Protein AF-A0A954JIT6-F1 (afdb_monomer)

Mean predicted aligned error: 8.53 Å

pLDDT: mean 86.88, std 13.36, range [36.88, 98.0]

Solvent-accessible surface area (backbone atoms only — not comparable to full-atom values): 18185 Å² total; per-residue (Å²): 140,76,82,90,72,75,79,76,74,82,76,83,69,66,78,79,40,80,68,56,42,40,54,49,74,65,39,53,51,51,52,51,50,51,50,49,53,61,49,45,57,75,75,53,59,65,77,63,57,70,72,45,59,71,69,56,50,47,38,64,74,52,48,48,54,45,51,47,41,46,48,45,56,72,69,48,44,74,41,74,47,89,49,77,87,78,75,77,51,71,70,56,52,51,49,30,38,53,51,11,42,51,53,33,57,56,44,50,51,52,50,51,53,52,52,58,56,48,35,76,78,37,76,89,61,57,59,75,33,73,62,56,56,54,56,23,70,37,78,91,39,74,66,55,53,50,53,45,52,39,49,28,53,54,44,20,52,23,47,39,46,28,47,58,51,32,50,28,50,48,35,43,76,77,42,57,62,71,58,16,39,52,51,46,7,47,52,50,3,66,54,41,83,64,39,77,48,22,14,52,54,42,17,54,52,31,38,50,39,44,51,50,25,70,74,66,73,43,66,59,29,37,24,32,19,45,16,47,53,37,40,52,52,38,51,53,39,52,52,40,18,61,55,44,38,59,31,22,40,40,43,69,41,71,36,82,91,52,96,57,50,28,28,44,41,55,38,78,90,19,38,31,40,78,42,65,56,49,58,65,30,27,55,47,25,52,62,94,41,75,47,92,44,65,66,49,51,49,49,62,45,44,74,40,65,47,68,52,72,45,38,35,34,29,35,49,92,93,43,81,44,82,38,60,34,48,24,38,28,46,46,57,66,67,70,52,74,84,130

Radius of gyration: 25.83 Å; Cα contacts (8 Å, |Δi|>4): 450; chains: 1; bounding box: 63×50×73 Å

Secondary structure (DSSP, 8-state):
----------TT--SSSGGG-EE-HHHHHHHHHHHHHHHHGGGS-HHHHHTS-HHHHHIIIIIHHHHHHHHHHHHSEEE-------PPPHHHHHHHHHHHHHHHHHHHHHHHHHHHHHHHH-TT---S-HHHHHHHHS---HHHHHHHHHHHHHHHHHHHIIIIIIIIHHHHTTS-HHHHHHHHHHHHHHHSTT-HHHHHHHHHHHHHHHHHHHHH-SSHHHHHHHHHHHHHHHHHHHHHHHHHHT-EE--EEEPTT-SS-BEEEE-TTSHHHHTT--TT-EEEEETTEEPSSHHHHHHHHHTS-TT--EEEEEEETTEEEEEEE--EEHHHHHHS---

Sequence (339 aa):
MEDLEYLPDPVDVEPDTFWSSTWSGWALLGGVVILAGMTGIRFIPPEWIETLPPWLGIVLGGVLPQLLIFGFPLLARTKAAESQVEWPTVPEVMLEAAIGIGCSVGGLFLLGGFLAVLQQFIPDAEFGGSYSEAMSQAPPSGAVLGILLASFTLAPVCEELFFRGFLLNALRQRMSTPVAILLSSAIFGAVHTFGGWHAFAASLLGLMFAGVYVWRKTLLTPMFMHATNNFMVSLVLLAQMFMNQGTSVIGISPEPDAADYRIGEVYPGSPAEEAGLQPGDVITHIDEQPINDFSDLTKAIKSHKPGVRRTLTVRRDEETLIISVIPVSAKELRELPQE

Structure (mmCIF, N/CA/C/O backbone):
data_AF-A0A954JIT6-F1
#
_entry.id   AF-A0A954JIT6-F1
#
loop_
_atom_site.group_PDB
_atom_site.id
_atom_site.type_symbol
_atom_site.label_atom_id
_atom_site.label_alt_id
_atom_site.label_comp_id
_atom_site.label_asym_id
_atom_site.label_entity_id
_atom_site.label_seq_id
_atom_site.pdbx_PDB_ins_code
_atom_site.Cartn_x
_atom_site.Cartn_y
_atom_site.Cartn_z
_atom_site.occupancy
_atom_site.B_iso_or_equiv
_atom_site.auth_seq_id
_atom_site.auth_comp_id
_atom_site.auth_asym_id
_atom_site.auth_atom_id
_atom_site.pdbx_PDB_model_num
ATOM 1 N N . MET A 1 1 ? -34.799 -32.814 29.549 1.00 36.88 1 MET A N 1
ATOM 2 C CA . MET A 1 1 ? -34.165 -32.859 28.218 1.00 36.88 1 MET A CA 1
ATOM 3 C C . MET A 1 1 ? -33.892 -31.415 27.863 1.00 36.88 1 MET A C 1
ATOM 5 O O . MET A 1 1 ? -34.770 -30.752 27.333 1.00 36.88 1 MET A O 1
ATOM 9 N N . GLU A 1 2 ? -32.970 -30.844 28.630 1.00 38.50 2 GLU A N 1
ATOM 10 C CA . GLU A 1 2 ? -31.557 -30.584 28.273 1.00 38.50 2 GLU A CA 1
ATOM 11 C C . GLU A 1 2 ? -31.492 -29.082 27.966 1.00 38.50 2 GLU A C 1
ATOM 13 O O . GLU A 1 2 ? -32.006 -28.613 26.958 1.00 38.50 2 GLU A O 1
ATOM 18 N N . ASP A 1 3 ? -31.228 -28.266 28.984 1.00 39.09 3 ASP A N 1
ATOM 19 C CA . ASP A 1 3 ? -29.861 -27.862 29.342 1.00 39.09 3 ASP A CA 1
ATOM 20 C C . ASP A 1 3 ? -29.117 -27.327 28.111 1.00 39.09 3 ASP A C 1
ATOM 22 O O . ASP A 1 3 ? -28.167 -27.918 27.609 1.00 39.09 3 ASP A O 1
ATOM 26 N N . LEU A 1 4 ? -29.556 -26.160 27.623 1.00 45.66 4 LEU A N 1
ATOM 27 C CA . LEU A 1 4 ? -28.655 -25.243 26.921 1.00 45.66 4 LEU A CA 1
ATOM 28 C C . LEU A 1 4 ? -27.796 -24.551 27.980 1.00 45.66 4 LEU A C 1
ATOM 30 O O . LEU A 1 4 ? -28.010 -23.405 28.375 1.00 45.66 4 LEU A O 1
ATOM 34 N N . GLU A 1 5 ? -26.882 -25.359 28.493 1.00 43.56 5 GLU A N 1
ATOM 35 C CA . GLU A 1 5 ? -25.875 -25.046 29.479 1.00 43.56 5 GLU A CA 1
ATOM 36 C C . GLU A 1 5 ? -24.797 -24.157 28.838 1.00 43.56 5 GLU A C 1
ATOM 38 O O . GLU A 1 5 ? -24.265 -24.450 27.769 1.00 43.56 5 GLU A O 1
ATOM 43 N N . TYR A 1 6 ? -24.494 -23.064 29.538 1.00 38.81 6 TYR A N 1
ATOM 44 C CA . TYR A 1 6 ? -23.258 -22.286 29.465 1.00 38.81 6 TYR A CA 1
ATOM 45 C C . TYR A 1 6 ? -22.922 -21.594 28.127 1.00 38.81 6 TYR A C 1
ATOM 47 O O . TYR A 1 6 ? -22.060 -22.019 27.358 1.00 38.81 6 TYR A O 1
ATOM 55 N N . LEU A 1 7 ? -23.509 -20.408 27.912 1.00 39.78 7 LEU A N 1
ATOM 56 C CA . LEU A 1 7 ? -22.770 -19.355 27.210 1.00 39.78 7 LEU A CA 1
ATOM 57 C C . LEU A 1 7 ? -21.607 -18.950 28.134 1.00 39.78 7 LEU A C 1
ATOM 59 O O . LEU A 1 7 ? -21.889 -18.563 29.270 1.00 39.78 7 LEU A O 1
ATOM 63 N N . PRO A 1 8 ? -20.334 -19.058 27.711 1.00 36.97 8 PRO A N 1
ATOM 64 C CA . PRO A 1 8 ? -19.228 -18.568 28.523 1.00 36.97 8 PRO A CA 1
ATOM 65 C C . PRO A 1 8 ? -19.457 -17.090 28.842 1.00 36.97 8 PRO A C 1
ATOM 67 O O . PRO A 1 8 ? -19.975 -16.356 27.994 1.00 36.97 8 PRO A O 1
ATOM 70 N N . ASP A 1 9 ? -19.100 -16.689 30.068 1.00 38.72 9 ASP A N 1
ATOM 71 C CA . ASP A 1 9 ? -19.200 -15.311 30.555 1.00 38.72 9 ASP A CA 1
ATOM 72 C C . ASP A 1 9 ? -18.777 -14.314 29.465 1.00 38.72 9 ASP A C 1
ATOM 74 O O . ASP A 1 9 ? -17.812 -14.590 28.739 1.00 38.72 9 ASP A O 1
ATOM 78 N N . PRO A 1 10 ? -19.468 -13.165 29.316 1.00 45.22 10 PRO A N 1
ATOM 79 C CA . PRO A 1 10 ? -19.064 -12.129 28.378 1.00 45.22 10 PRO A CA 1
ATOM 80 C C . PRO A 1 10 ? -17.652 -11.678 28.756 1.00 45.22 10 PRO A C 1
ATOM 82 O O . PRO A 1 10 ? -17.464 -10.901 29.684 1.00 45.22 10 PRO A O 1
ATOM 85 N N . VAL A 1 11 ? -16.669 -12.240 28.053 1.00 46.84 11 VAL A N 1
ATOM 86 C CA . VAL A 1 11 ? -15.236 -12.105 28.309 1.00 46.84 11 VAL A CA 1
ATOM 87 C C . VAL A 1 11 ? -14.879 -10.630 28.460 1.00 46.84 11 VAL A C 1
ATOM 89 O O . VAL A 1 11 ? -14.832 -9.912 27.460 1.00 46.84 11 VAL A O 1
ATOM 92 N N . ASP A 1 12 ? -14.627 -10.215 29.705 1.00 45.06 12 ASP A N 1
ATOM 93 C CA . ASP A 1 12 ? -13.926 -8.998 30.125 1.00 45.06 12 ASP A CA 1
ATOM 94 C C . ASP A 1 12 ? -14.139 -7.780 29.215 1.00 45.06 12 ASP A C 1
ATOM 96 O O . ASP A 1 12 ? -13.189 -7.164 28.716 1.00 45.06 12 ASP A O 1
ATOM 100 N N . VAL A 1 13 ? -15.397 -7.414 28.969 1.00 46.22 13 VAL A N 1
ATOM 101 C CA . VAL A 1 13 ? -15.693 -6.043 28.555 1.00 46.22 13 VAL A CA 1
ATOM 102 C C . VAL A 1 13 ? -15.783 -5.254 29.849 1.00 46.22 13 VAL A C 1
ATOM 104 O O . VAL A 1 13 ? -16.863 -5.135 30.422 1.00 46.22 13 VAL A O 1
ATOM 107 N N . GLU A 1 14 ? -14.635 -4.784 30.352 1.00 46.31 14 GLU A N 1
ATOM 108 C CA . GLU A 1 14 ? -14.646 -3.749 31.388 1.00 46.31 14 GLU A CA 1
ATOM 109 C C . GLU A 1 14 ? -15.597 -2.645 30.902 1.00 46.31 14 GLU A C 1
ATOM 111 O O . GLU A 1 14 ? -15.421 -2.128 29.786 1.00 46.31 14 GLU A O 1
ATOM 116 N N . PRO A 1 15 ? -16.663 -2.351 31.663 1.00 43.25 15 PRO A N 1
ATOM 117 C CA . PRO A 1 15 ? -17.551 -1.268 31.310 1.00 43.25 15 PRO A CA 1
ATOM 118 C C . PRO A 1 15 ? -16.743 0.034 31.445 1.00 43.25 15 PRO A C 1
ATOM 120 O O . PRO A 1 15 ? -15.717 0.066 32.117 1.00 43.25 15 PRO A O 1
ATOM 123 N N . ASP A 1 16 ? -17.196 1.102 30.793 1.00 43.88 16 ASP A N 1
ATOM 124 C CA . ASP A 1 16 ? -16.729 2.479 31.056 1.00 43.88 16 ASP A CA 1
ATOM 125 C C . ASP A 1 16 ? -15.664 3.071 30.110 1.00 43.88 16 ASP A C 1
ATOM 127 O O . ASP A 1 16 ? -15.038 4.077 30.427 1.00 43.88 16 ASP A O 1
ATOM 131 N N . THR A 1 17 ? -15.528 2.567 28.879 1.00 52.56 17 THR A N 1
ATOM 132 C CA . THR A 1 17 ? -14.936 3.369 27.785 1.00 52.56 17 THR A CA 1
ATOM 133 C C . THR A 1 17 ? -15.877 3.447 26.588 1.00 52.56 17 THR A C 1
ATOM 135 O O . THR A 1 17 ? -16.722 2.576 26.404 1.00 52.56 17 THR A O 1
ATOM 138 N N . PHE A 1 18 ? -15.715 4.455 25.720 1.00 51.66 18 PHE A N 1
ATOM 139 C CA . PHE A 1 18 ? -16.454 4.585 24.449 1.00 51.66 18 PHE A CA 1
ATOM 140 C C . PHE A 1 18 ? -16.528 3.260 23.644 1.00 51.66 18 PHE A C 1
ATOM 142 O O . PHE A 1 18 ? -17.516 2.980 22.953 1.00 51.66 18 PHE A O 1
ATOM 149 N N . TRP A 1 19 ? -15.501 2.417 23.786 1.00 56.66 19 TRP A N 1
ATOM 150 C CA . TRP A 1 19 ? -15.311 1.139 23.098 1.00 56.66 19 TRP A CA 1
ATOM 151 C C . TRP A 1 19 ? -16.088 -0.042 23.701 1.00 56.66 19 TRP A C 1
ATOM 153 O O . TRP A 1 19 ? -16.109 -1.108 23.093 1.00 56.66 19 TRP A O 1
ATOM 163 N N . SER A 1 20 ? -16.784 0.141 24.831 1.00 62.16 20 SER A N 1
ATOM 164 C CA . SER A 1 20 ? -17.726 -0.847 25.392 1.00 62.16 20 SER A CA 1
ATOM 165 C C . SER A 1 20 ? -19.105 -0.826 24.711 1.00 62.16 20 SER A C 1
ATOM 167 O O . SER A 1 20 ? -20.042 -1.507 25.137 1.00 62.16 20 SER A O 1
ATOM 169 N N . SER A 1 21 ? -19.240 -0.053 23.627 1.00 73.38 21 SER A N 1
ATOM 170 C CA . SER A 1 21 ? -20.437 -0.028 22.788 1.00 73.38 21 SER A CA 1
ATOM 171 C C . SER A 1 21 ? -20.793 -1.432 22.269 1.00 73.38 21 SER A C 1
ATOM 173 O O . SER A 1 21 ? -19.939 -2.294 22.059 1.00 73.38 21 SER A O 1
ATOM 175 N N . THR A 1 22 ? -22.087 -1.671 22.047 1.00 81.94 22 THR A N 1
ATOM 176 C CA . THR A 1 22 ? -22.589 -2.949 21.509 1.00 81.94 22 THR A CA 1
ATOM 177 C C . THR A 1 22 ? -23.132 -2.785 20.098 1.00 81.94 22 THR A C 1
ATOM 179 O O . THR A 1 22 ? -23.615 -1.709 19.734 1.00 81.94 22 THR A O 1
ATOM 182 N N . TRP A 1 23 ? -23.070 -3.861 19.308 1.00 87.50 23 TRP A N 1
ATOM 183 C CA . TRP A 1 23 ? -23.553 -3.873 17.929 1.00 87.50 23 TRP A CA 1
ATOM 184 C C . TRP A 1 23 ? -24.382 -5.128 17.647 1.00 87.50 23 TRP A C 1
ATOM 186 O O . TRP A 1 23 ? -24.011 -6.262 17.978 1.00 87.50 23 TRP A O 1
ATOM 196 N N . SER A 1 24 ? -25.531 -4.927 17.004 1.00 89.50 24 SER A N 1
ATOM 197 C CA . SER A 1 24 ? -26.422 -6.015 16.597 1.00 89.50 24 SER A CA 1
ATOM 198 C C . SER A 1 24 ? -25.807 -6.875 15.486 1.00 89.50 24 SER A C 1
ATOM 200 O O . SER A 1 24 ? -24.829 -6.495 14.841 1.00 89.50 24 SER A O 1
ATOM 202 N N . GLY A 1 25 ? -26.408 -8.043 15.223 1.00 89.44 25 GLY A N 1
ATOM 203 C CA . GLY A 1 25 ? -26.002 -8.873 14.081 1.00 89.44 25 GLY A CA 1
ATOM 204 C C . GLY A 1 25 ? -26.191 -8.142 12.747 1.00 89.44 25 GLY A C 1
ATOM 205 O O . GLY A 1 25 ? -25.376 -8.289 11.844 1.00 89.44 25 GLY A O 1
ATOM 206 N N . TRP A 1 26 ? -27.209 -7.281 12.661 1.00 92.06 26 TRP A N 1
ATOM 207 C CA . TRP A 1 26 ? -27.457 -6.423 11.503 1.00 92.06 26 TRP A CA 1
ATOM 208 C C . TRP A 1 26 ? -26.396 -5.340 11.326 1.00 92.06 26 TRP A C 1
ATOM 210 O O . TRP A 1 26 ? -26.001 -5.071 10.198 1.00 92.06 26 TRP A O 1
ATOM 220 N N . ALA A 1 27 ? -25.897 -4.753 12.416 1.00 92.62 27 ALA A N 1
ATOM 221 C CA . ALA A 1 27 ? -24.782 -3.813 12.349 1.00 92.62 27 ALA A CA 1
ATOM 222 C C . ALA A 1 27 ? -23.502 -4.511 11.867 1.00 92.62 27 ALA A C 1
ATOM 224 O O . ALA A 1 27 ? -22.815 -3.989 10.995 1.00 92.62 27 ALA A O 1
ATOM 225 N N . LEU A 1 28 ? -23.218 -5.723 12.360 1.00 93.19 28 LEU A N 1
ATOM 226 C CA . LEU A 1 28 ? -22.095 -6.527 11.872 1.00 93.19 28 LEU A CA 1
ATOM 227 C C . LEU A 1 28 ? -22.228 -6.833 10.370 1.00 93.19 28 LEU A C 1
ATOM 229 O O . LEU A 1 28 ? -21.288 -6.593 9.616 1.00 93.19 28 LEU A O 1
ATOM 233 N N . LEU A 1 29 ? -23.405 -7.290 9.926 1.00 93.75 29 LEU A N 1
ATOM 234 C CA . LEU A 1 29 ? -23.681 -7.538 8.508 1.00 93.75 29 LEU A CA 1
ATOM 235 C C . LEU A 1 29 ? -23.529 -6.262 7.668 1.00 93.75 29 LEU A C 1
ATOM 237 O O . LEU A 1 29 ? -22.878 -6.295 6.631 1.00 93.75 29 LEU A O 1
ATOM 241 N N . GLY A 1 30 ? -24.079 -5.135 8.127 1.00 94.50 30 GLY A N 1
ATOM 242 C CA . GLY A 1 30 ? -23.955 -3.841 7.453 1.00 94.50 30 GLY A CA 1
ATOM 243 C C . GLY A 1 30 ? -22.501 -3.392 7.312 1.00 94.50 30 GLY A C 1
ATOM 244 O O . GLY A 1 30 ? -22.102 -2.940 6.242 1.00 94.50 30 GLY A O 1
ATOM 245 N N . GLY A 1 31 ? -21.684 -3.606 8.346 1.00 94.00 31 GLY A N 1
ATOM 246 C CA . GLY A 1 31 ? -20.248 -3.345 8.293 1.00 94.00 31 GLY A CA 1
ATOM 247 C C . GLY A 1 31 ? -19.538 -4.197 7.240 1.00 94.00 31 GLY A C 1
ATOM 248 O O . GLY A 1 31 ? -18.776 -3.669 6.433 1.00 94.00 31 GLY A O 1
ATOM 249 N N . VAL A 1 32 ? -19.833 -5.499 7.187 1.00 92.56 32 VAL A N 1
ATOM 250 C CA . VAL A 1 32 ? -19.287 -6.399 6.155 1.00 92.56 32 VAL A CA 1
ATOM 251 C C . VAL A 1 32 ? -19.733 -5.976 4.751 1.00 92.56 32 VAL A C 1
ATOM 253 O O . VAL A 1 32 ? -18.922 -5.999 3.830 1.00 92.56 32 VAL A O 1
ATOM 256 N N . VAL A 1 33 ? -20.983 -5.537 4.579 1.00 92.31 33 VAL A N 1
ATOM 257 C CA . VAL A 1 33 ? -21.495 -5.032 3.293 1.00 92.31 33 VAL A CA 1
ATOM 258 C C . VAL A 1 33 ? -20.774 -3.753 2.861 1.00 92.31 33 VAL A C 1
ATOM 260 O O . VAL A 1 33 ? -20.439 -3.632 1.686 1.00 92.31 33 VAL A O 1
ATOM 263 N N . ILE A 1 34 ? -20.477 -2.828 3.782 1.00 92.56 34 ILE A N 1
ATOM 264 C CA . ILE A 1 34 ? -19.674 -1.630 3.479 1.00 92.56 34 ILE A CA 1
ATOM 265 C C . ILE A 1 34 ? -18.286 -2.035 2.975 1.00 92.56 34 ILE A C 1
ATOM 267 O O . ILE A 1 34 ? -17.866 -1.574 1.915 1.00 92.56 34 ILE A O 1
ATOM 271 N N . LEU A 1 35 ? -17.606 -2.946 3.678 1.00 91.56 35 LEU A N 1
ATOM 272 C CA . LEU A 1 35 ? -16.291 -3.444 3.266 1.00 91.56 35 LEU A CA 1
ATOM 273 C C . LEU A 1 35 ? -16.333 -4.164 1.905 1.00 91.56 35 LEU A C 1
ATOM 275 O O . LEU A 1 35 ? -15.462 -3.958 1.056 1.00 91.56 35 LEU A O 1
ATOM 279 N N . ALA A 1 36 ? -17.360 -4.981 1.667 1.00 88.19 36 ALA A N 1
ATOM 280 C CA . ALA A 1 36 ? -17.577 -5.650 0.386 1.00 88.19 36 ALA A CA 1
ATOM 281 C C . ALA A 1 36 ? -17.852 -4.646 -0.747 1.00 88.19 36 ALA A C 1
ATOM 283 O O . ALA A 1 36 ? -17.341 -4.812 -1.848 1.00 88.19 36 ALA A O 1
ATOM 284 N N . GLY A 1 37 ? -18.606 -3.577 -0.481 1.00 86.88 37 GLY A N 1
ATOM 285 C CA . GLY A 1 37 ? -18.840 -2.497 -1.441 1.00 86.88 37 GLY A CA 1
ATOM 286 C C . GLY A 1 37 ? -17.560 -1.733 -1.782 1.00 86.88 37 GLY A C 1
ATOM 287 O O . GLY A 1 37 ? -17.272 -1.520 -2.955 1.00 86.88 37 GLY A O 1
ATOM 288 N N . MET A 1 38 ? -16.754 -1.392 -0.771 1.00 84.44 38 MET A N 1
ATOM 289 C CA . MET A 1 38 ? -15.465 -0.708 -0.948 1.00 84.44 38 MET A CA 1
ATOM 290 C C . MET A 1 38 ? -14.488 -1.532 -1.784 1.00 84.44 38 MET A C 1
ATOM 292 O O . MET A 1 38 ? -13.882 -1.024 -2.722 1.00 84.44 38 MET A O 1
ATOM 296 N N . THR A 1 39 ? -14.367 -2.823 -1.478 1.00 80.88 39 THR A N 1
ATOM 297 C CA . THR A 1 39 ? -13.547 -3.746 -2.276 1.00 80.88 39 THR A CA 1
ATOM 298 C C . THR A 1 39 ? -14.152 -4.015 -3.648 1.00 80.88 39 THR A C 1
ATOM 300 O O . THR A 1 39 ? -13.413 -4.226 -4.603 1.00 80.88 39 THR A O 1
ATOM 303 N N . GLY A 1 40 ? -15.479 -3.967 -3.767 1.00 79.25 40 GLY A N 1
ATOM 304 C CA . GLY A 1 40 ? -16.230 -4.160 -5.001 1.00 79.25 40 GLY A CA 1
ATOM 305 C C . GLY A 1 40 ? -15.934 -3.122 -6.084 1.00 79.25 40 GLY A C 1
ATOM 306 O O . GLY A 1 40 ? -16.022 -3.453 -7.264 1.00 79.25 40 GLY A O 1
ATOM 307 N N . ILE A 1 41 ? -15.503 -1.911 -5.699 1.00 75.44 41 ILE A N 1
ATOM 308 C CA . ILE A 1 41 ? -15.107 -0.838 -6.631 1.00 75.44 41 ILE A CA 1
ATOM 309 C C . ILE A 1 41 ? -14.043 -1.325 -7.627 1.00 75.44 41 ILE A C 1
ATOM 311 O O . ILE A 1 41 ? -14.056 -0.908 -8.778 1.00 75.44 41 ILE A O 1
ATOM 315 N N . ARG A 1 42 ? -13.177 -2.271 -7.237 1.00 72.50 42 ARG A N 1
ATOM 316 C CA . ARG A 1 42 ? -12.134 -2.829 -8.120 1.00 72.50 42 ARG A CA 1
ATOM 317 C C . ARG A 1 42 ? -12.664 -3.647 -9.299 1.00 72.50 42 ARG A C 1
ATOM 319 O O . ARG A 1 42 ? -11.913 -3.939 -10.218 1.00 72.50 42 ARG A O 1
ATOM 326 N N . PHE A 1 43 ? -13.919 -4.085 -9.231 1.00 80.06 43 PHE A N 1
ATOM 327 C CA . PHE A 1 43 ? -14.572 -4.821 -10.312 1.00 80.06 43 PHE A CA 1
ATOM 328 C C . PHE A 1 43 ? -15.359 -3.893 -11.241 1.00 80.06 43 PHE A C 1
ATOM 330 O O . PHE A 1 43 ? -15.966 -4.370 -12.199 1.00 80.06 43 PHE A O 1
ATOM 337 N N . ILE A 1 44 ? -15.373 -2.584 -10.963 1.00 80.19 44 ILE A N 1
ATOM 338 C CA . ILE A 1 44 ? -15.897 -1.595 -11.899 1.00 80.19 44 ILE A CA 1
ATOM 339 C C . ILE A 1 44 ? -14.898 -1.498 -13.060 1.00 80.19 44 ILE A C 1
ATOM 341 O O . ILE A 1 44 ? -13.714 -1.269 -12.802 1.00 80.19 44 ILE A O 1
ATOM 345 N N . PRO A 1 45 ? -15.346 -1.667 -14.317 1.00 83.88 45 PRO A N 1
ATOM 346 C CA . PRO A 1 45 ? -14.463 -1.557 -15.470 1.00 83.88 45 PRO A CA 1
ATOM 347 C C . PRO A 1 45 ? -13.754 -0.189 -15.504 1.00 83.88 45 PRO A C 1
ATOM 349 O O . PRO A 1 45 ? -14.427 0.831 -15.297 1.00 83.88 45 PRO A O 1
ATOM 352 N N . PRO A 1 46 ? -12.428 -0.131 -15.746 1.00 78.69 46 PRO A N 1
ATOM 353 C CA . PRO A 1 46 ? -11.672 1.123 -15.774 1.00 78.69 46 PRO A CA 1
ATOM 354 C C . PRO A 1 46 ? -12.277 2.162 -16.719 1.00 78.69 46 PRO A C 1
ATOM 356 O O . PRO A 1 46 ? -12.403 3.327 -16.344 1.00 78.69 46 PRO A O 1
ATOM 359 N N . GLU A 1 47 ? -12.781 1.723 -17.875 1.00 84.19 47 GLU A N 1
ATOM 360 C CA . GLU A 1 47 ? -13.442 2.577 -18.864 1.00 84.19 47 GLU A CA 1
ATOM 361 C C . GLU A 1 47 ? -14.649 3.348 -18.296 1.00 84.19 47 GLU A C 1
ATOM 363 O O . GLU A 1 47 ? -14.979 4.429 -18.775 1.00 84.19 47 GLU A O 1
ATOM 368 N N . TRP A 1 48 ? -15.317 2.841 -17.253 1.00 82.88 48 TRP A N 1
ATOM 369 C CA . TRP A 1 48 ? -16.422 3.555 -16.609 1.00 82.88 48 TRP A CA 1
ATOM 370 C C . TRP A 1 48 ? -15.893 4.626 -15.660 1.00 82.88 48 TRP A C 1
ATOM 372 O O . TRP A 1 48 ? -16.457 5.717 -15.590 1.00 82.88 48 TRP A O 1
ATOM 382 N N . ILE A 1 49 ? -14.803 4.340 -14.948 1.00 77.12 49 ILE A N 1
ATOM 383 C CA . ILE A 1 49 ? -14.170 5.284 -14.021 1.00 77.12 49 ILE A CA 1
ATOM 384 C C . ILE A 1 49 ? -13.546 6.446 -14.798 1.00 77.12 49 ILE A C 1
ATOM 386 O O . ILE A 1 49 ? -13.686 7.596 -14.385 1.00 77.12 49 ILE A O 1
ATOM 390 N N . GLU A 1 50 ? -12.928 6.165 -15.945 1.00 78.75 50 GLU A N 1
ATOM 391 C CA . GLU A 1 50 ? -12.297 7.167 -16.812 1.00 78.75 50 GLU A CA 1
ATOM 392 C C . GLU A 1 50 ? -13.294 8.174 -17.403 1.00 78.75 50 GLU A C 1
ATOM 394 O O . GLU A 1 50 ? -12.923 9.309 -17.700 1.00 78.75 50 GLU A O 1
ATOM 399 N N . THR A 1 51 ? -14.579 7.814 -17.511 1.00 85.69 51 THR A N 1
ATOM 400 C CA . THR A 1 51 ? -15.630 8.762 -17.932 1.00 85.69 51 THR A CA 1
ATOM 401 C C . THR A 1 51 ? -16.029 9.760 -16.843 1.00 85.69 51 THR A C 1
ATOM 403 O O . THR A 1 51 ? -16.705 10.753 -17.131 1.00 85.69 51 THR A O 1
ATOM 406 N N . LEU A 1 52 ? -15.644 9.521 -15.585 1.00 84.50 52 LEU A N 1
ATOM 407 C CA . LEU A 1 52 ? -16.003 10.395 -14.476 1.00 84.50 52 LEU A CA 1
ATOM 408 C C . LEU A 1 52 ? -15.082 11.620 -14.422 1.00 84.50 52 LEU A C 1
ATOM 410 O O . LEU A 1 52 ? -13.876 11.517 -14.651 1.00 84.50 52 LEU A O 1
ATOM 414 N N . PRO A 1 53 ? -15.604 12.793 -14.018 1.00 88.44 53 PRO A N 1
ATOM 415 C CA . PRO A 1 53 ? -14.753 13.921 -13.670 1.00 88.44 53 PRO A CA 1
ATOM 416 C C . PRO A 1 53 ? -13.700 13.511 -12.620 1.00 88.44 53 PRO A C 1
ATOM 418 O O . PRO A 1 53 ? -14.069 12.870 -11.631 1.00 88.44 53 PRO A O 1
ATOM 421 N N . PRO A 1 54 ? -12.424 13.933 -12.741 1.00 81.31 54 PRO A N 1
ATOM 422 C CA . PRO A 1 54 ? -11.355 13.494 -11.835 1.00 81.31 54 PRO A CA 1
ATOM 423 C C . PRO A 1 54 ? -11.658 13.713 -10.346 1.00 81.31 54 PRO A C 1
ATOM 425 O O . PRO A 1 54 ? -11.354 12.868 -9.505 1.00 81.31 54 PRO A O 1
ATOM 428 N N . TRP A 1 55 ? -12.320 14.824 -10.005 1.00 82.62 55 TRP A N 1
ATOM 429 C CA . TRP A 1 55 ? -12.723 15.116 -8.627 1.00 82.62 55 TRP A CA 1
ATOM 430 C C . TRP A 1 55 ? -13.723 14.090 -8.077 1.00 82.62 55 TRP A C 1
ATOM 432 O O . TRP A 1 55 ? -13.675 13.760 -6.894 1.00 82.62 55 TRP A O 1
ATOM 442 N N . LEU A 1 56 ? -14.613 13.567 -8.924 1.00 85.19 56 LEU A N 1
ATOM 443 C CA . LEU A 1 56 ? -15.622 12.594 -8.525 1.00 85.19 56 LEU A CA 1
ATOM 444 C C . LEU A 1 56 ? -14.977 11.230 -8.267 1.00 85.19 56 LEU A C 1
ATOM 446 O O . LEU A 1 56 ? -15.321 10.583 -7.282 1.00 85.19 56 LEU A O 1
ATOM 450 N N . GLY A 1 57 ? -13.987 10.841 -9.078 1.00 78.88 57 GLY A N 1
ATOM 451 C CA . GLY A 1 57 ? -13.165 9.654 -8.823 1.00 78.88 57 GLY A CA 1
ATOM 452 C C . GLY A 1 57 ? -12.462 9.714 -7.462 1.00 78.88 57 GLY A C 1
ATOM 453 O O . GLY A 1 57 ? -12.537 8.763 -6.686 1.00 78.88 57 GLY A O 1
ATOM 454 N N . ILE A 1 58 ? -11.870 10.864 -7.112 1.00 78.12 58 ILE A N 1
ATOM 455 C CA . ILE A 1 58 ? -11.238 11.085 -5.796 1.00 78.12 58 ILE A CA 1
ATOM 456 C C . ILE A 1 58 ? -12.261 10.968 -4.657 1.00 78.12 58 ILE A C 1
ATOM 458 O O . ILE A 1 58 ? -11.982 10.356 -3.624 1.00 78.12 58 ILE A O 1
ATOM 462 N N . VAL A 1 59 ? -13.456 11.537 -4.826 1.00 83.69 59 VAL A N 1
ATOM 463 C CA . VAL A 1 59 ? -14.509 11.460 -3.805 1.00 83.69 59 VAL A CA 1
ATOM 464 C C . VAL A 1 59 ? -14.988 10.022 -3.619 1.00 83.69 59 VAL A C 1
ATOM 466 O O . VAL A 1 59 ? -15.054 9.559 -2.483 1.00 83.69 59 VAL A O 1
ATOM 469 N N . LEU A 1 60 ? -15.297 9.308 -4.702 1.00 82.25 60 LEU A N 1
ATOM 470 C CA . LEU A 1 60 ? -15.847 7.952 -4.642 1.00 82.25 60 LEU A CA 1
ATOM 471 C C . LEU A 1 60 ? -14.814 6.908 -4.202 1.00 82.25 60 LEU A C 1
ATOM 473 O O . LEU A 1 60 ? -15.162 6.004 -3.447 1.00 82.25 60 LEU A O 1
ATOM 477 N N . GLY A 1 61 ? -13.561 7.034 -4.646 1.00 76.75 61 GLY A N 1
ATOM 478 C CA . GLY A 1 61 ? -12.490 6.084 -4.334 1.00 76.75 61 GLY A CA 1
ATOM 479 C C . GLY A 1 61 ? -11.712 6.401 -3.055 1.00 76.75 61 GLY A C 1
ATOM 480 O O . GLY A 1 61 ? -11.177 5.492 -2.430 1.00 76.75 61 GLY A O 1
ATOM 481 N N . GLY A 1 62 ? -11.647 7.672 -2.650 1.00 78.81 62 GLY A N 1
ATOM 482 C CA . GLY A 1 62 ? -10.841 8.119 -1.510 1.00 78.81 62 GLY A CA 1
ATOM 483 C C . GLY A 1 62 ? -11.670 8.601 -0.323 1.00 78.81 62 GLY A C 1
ATOM 484 O O . GLY A 1 62 ? -11.548 8.076 0.778 1.00 78.81 62 GLY A O 1
ATOM 485 N N . VAL A 1 63 ? -12.522 9.609 -0.524 1.00 84.88 63 VAL A N 1
ATOM 486 C CA . VAL A 1 63 ? -13.192 10.308 0.592 1.00 84.88 63 VAL A CA 1
ATOM 487 C C . VAL A 1 63 ? -14.382 9.522 1.145 1.00 84.88 63 VAL A C 1
ATOM 489 O O . VAL A 1 63 ? -14.492 9.325 2.354 1.00 84.88 63 VAL A O 1
ATOM 492 N N . LEU A 1 64 ? -15.284 9.072 0.273 1.00 87.88 64 LEU A N 1
ATOM 493 C CA . LEU A 1 64 ? -16.525 8.405 0.660 1.00 87.88 64 LEU A CA 1
ATOM 494 C C . LEU A 1 64 ? -16.279 7.107 1.449 1.00 87.88 64 LEU A C 1
ATOM 496 O O . LEU A 1 64 ? -16.908 6.957 2.497 1.00 87.88 64 LEU A O 1
ATOM 500 N N . PRO A 1 65 ? -15.360 6.205 1.046 1.00 88.44 65 PRO A N 1
ATOM 501 C CA . PRO A 1 65 ? -15.042 5.018 1.836 1.00 88.44 65 PRO A CA 1
ATOM 502 C C . PRO A 1 65 ? -14.595 5.366 3.259 1.00 88.44 65 PRO A C 1
ATOM 504 O O . PRO A 1 65 ? -15.074 4.759 4.214 1.00 88.44 65 PRO A O 1
ATOM 507 N N . GLN A 1 66 ? -13.763 6.403 3.411 1.00 89.75 66 GLN A N 1
ATOM 508 C CA . GLN A 1 66 ? -13.279 6.846 4.720 1.00 89.75 66 GLN A CA 1
ATOM 509 C C . GLN A 1 66 ? -14.402 7.419 5.590 1.00 89.75 66 GLN A C 1
ATOM 511 O O . GLN A 1 66 ? -14.498 7.098 6.775 1.00 89.75 66 GLN A O 1
ATOM 516 N N . LEU A 1 67 ? -15.314 8.197 5.001 1.00 90.56 67 LEU A N 1
ATOM 517 C CA . LEU A 1 67 ? -16.504 8.686 5.703 1.00 90.56 67 LEU A CA 1
ATOM 518 C C . LEU A 1 67 ? -17.435 7.547 6.131 1.00 90.56 67 LEU A C 1
ATOM 520 O O . LEU A 1 67 ? -17.986 7.597 7.231 1.00 90.56 67 LEU A O 1
ATOM 524 N N . LEU A 1 68 ? -17.604 6.522 5.290 1.00 92.00 68 LEU A N 1
ATOM 525 C CA . LEU A 1 68 ? -18.436 5.363 5.605 1.00 92.00 68 LEU A CA 1
ATOM 526 C C . LEU A 1 68 ? -17.855 4.568 6.773 1.00 92.00 68 LEU A C 1
ATOM 528 O O . LEU A 1 68 ? -18.578 4.308 7.734 1.00 92.00 68 LEU A O 1
ATOM 532 N N . ILE A 1 69 ? -16.567 4.221 6.736 1.00 92.38 69 ILE A N 1
ATOM 533 C CA . ILE A 1 69 ? -15.958 3.426 7.812 1.00 92.38 69 ILE A CA 1
ATOM 534 C C . ILE A 1 69 ? -15.756 4.236 9.099 1.00 92.38 69 ILE A C 1
ATOM 536 O O . ILE A 1 69 ? -15.807 3.674 10.188 1.00 92.38 69 ILE A O 1
ATOM 540 N N . PHE A 1 70 ? -15.615 5.558 9.012 1.00 92.00 70 PHE A N 1
ATOM 541 C CA . PHE A 1 70 ? -15.610 6.415 10.195 1.00 92.00 70 PHE A CA 1
ATOM 542 C C . PHE A 1 70 ? -17.010 6.561 10.808 1.00 92.00 70 PHE A C 1
ATOM 544 O O . PHE A 1 70 ? -17.193 6.386 12.011 1.00 92.00 70 PHE A O 1
ATOM 551 N N . GLY A 1 71 ? -18.012 6.891 9.989 1.00 89.69 71 GLY A N 1
ATOM 552 C CA . GLY A 1 71 ? -19.353 7.240 10.455 1.00 89.69 71 GLY A CA 1
ATOM 553 C C . GLY A 1 71 ? -20.210 6.036 10.837 1.00 89.69 71 GLY A C 1
ATOM 554 O O . GLY A 1 71 ? -20.972 6.102 11.804 1.00 89.69 71 GLY A O 1
ATOM 555 N N . PHE A 1 72 ? -20.088 4.919 10.117 1.00 93.12 72 PHE A N 1
ATOM 556 C CA . PHE A 1 72 ? -20.948 3.753 10.321 1.00 93.12 72 PHE A CA 1
ATOM 557 C C . PHE A 1 72 ? -20.875 3.176 11.746 1.00 93.12 72 PHE A C 1
ATOM 559 O O . PHE A 1 72 ? -21.934 3.034 12.362 1.00 93.12 72 PHE A O 1
ATOM 566 N N . PRO A 1 73 ? -19.689 2.909 12.332 1.00 88.81 73 PRO A N 1
ATOM 567 C CA . PRO A 1 73 ? -19.577 2.417 13.707 1.00 88.81 73 PRO A CA 1
ATOM 568 C C . PRO A 1 73 ? -20.299 3.289 14.740 1.00 88.81 73 PRO A C 1
ATOM 570 O O . PRO A 1 73 ? -20.91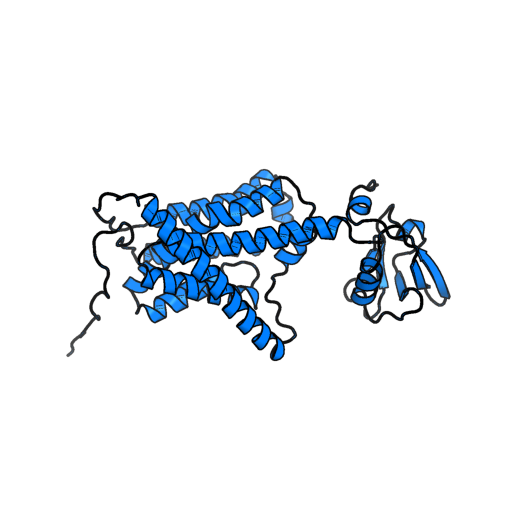2 2.766 15.675 1.00 88.81 73 PRO A O 1
ATOM 573 N N . LEU A 1 74 ? -20.243 4.612 14.546 1.00 86.56 74 LEU A N 1
ATOM 574 C CA . LEU A 1 74 ? -20.819 5.619 15.440 1.00 86.56 74 LEU A CA 1
ATOM 575 C C . LEU A 1 74 ? -22.350 5.624 15.387 1.00 86.56 74 LEU A C 1
ATOM 577 O O . LEU A 1 74 ? -23.004 5.828 16.410 1.00 86.56 74 LEU A O 1
ATOM 581 N N . LEU A 1 75 ? -22.908 5.395 14.196 1.00 88.56 75 LEU A N 1
ATOM 582 C CA . LEU A 1 75 ? -24.348 5.403 13.937 1.00 88.56 75 LEU A CA 1
ATOM 583 C C . LEU A 1 75 ? -25.007 4.047 14.217 1.00 88.56 75 LEU A C 1
ATOM 585 O O . LEU A 1 75 ? -26.156 4.000 14.644 1.00 88.56 75 LEU A O 1
ATOM 589 N N . ALA A 1 76 ? -24.290 2.945 13.993 1.00 88.19 76 ALA A N 1
ATOM 590 C CA . ALA A 1 76 ? -24.834 1.589 14.079 1.00 88.19 76 ALA A CA 1
ATOM 591 C C . ALA A 1 76 ? -24.823 0.988 15.500 1.00 88.19 76 ALA A C 1
ATOM 593 O O . ALA A 1 76 ? -25.261 -0.152 15.689 1.00 88.19 76 ALA A O 1
ATOM 594 N N . ARG A 1 77 ? -24.303 1.712 16.500 1.00 83.25 77 ARG A N 1
ATOM 595 C CA . ARG A 1 77 ? -24.233 1.240 17.893 1.00 83.25 77 ARG A CA 1
ATOM 596 C C . ARG A 1 77 ? -25.628 1.108 18.511 1.00 83.25 77 ARG A C 1
ATOM 598 O O . ARG A 1 77 ? -26.437 2.028 18.440 1.00 83.25 77 ARG A O 1
ATOM 605 N N . THR A 1 78 ? -25.906 -0.029 19.149 1.00 77.06 78 THR A N 1
ATOM 606 C CA . THR A 1 78 ? -27.205 -0.306 19.795 1.00 77.06 78 THR A CA 1
ATOM 607 C C . THR A 1 78 ? -27.296 0.236 21.212 1.00 77.06 78 THR A C 1
ATOM 609 O O . THR A 1 78 ? -28.369 0.627 21.662 1.00 77.06 78 THR A O 1
ATOM 612 N N . LYS A 1 79 ? -26.166 0.266 21.919 1.00 71.31 79 LYS A N 1
ATOM 613 C CA . LYS A 1 79 ? -26.003 0.988 23.180 1.00 71.31 79 LYS A CA 1
ATOM 614 C C . LYS A 1 79 ? -24.713 1.783 23.093 1.00 71.31 79 LYS A C 1
ATOM 616 O O . LYS A 1 79 ? -23.669 1.213 22.776 1.00 71.31 79 LYS A O 1
ATOM 621 N N . ALA A 1 80 ? -24.810 3.080 23.354 1.00 64.81 80 ALA A N 1
ATOM 622 C CA . ALA A 1 80 ? -23.652 3.913 23.619 1.00 64.81 80 ALA A CA 1
ATOM 623 C C . ALA A 1 80 ? -23.280 3.741 25.094 1.00 64.81 80 ALA A C 1
ATOM 625 O O . ALA A 1 80 ? -24.173 3.756 25.941 1.00 64.81 80 ALA A O 1
ATOM 626 N N . ALA A 1 81 ? -21.993 3.577 25.400 1.00 61.22 81 ALA A N 1
ATOM 627 C CA . ALA A 1 81 ? -21.530 3.722 26.774 1.00 61.22 81 ALA A CA 1
ATOM 628 C C . ALA A 1 81 ? -21.954 5.110 27.289 1.00 61.22 81 ALA A C 1
ATOM 630 O O . ALA A 1 81 ? -21.739 6.108 26.600 1.00 61.22 81 ALA A O 1
ATOM 631 N N . GLU A 1 82 ? -22.564 5.178 28.474 1.00 56.12 82 GLU A N 1
ATOM 632 C CA . GLU A 1 82 ? -22.947 6.446 29.120 1.00 56.12 82 GLU A CA 1
ATOM 633 C C . GLU A 1 82 ? -21.727 7.246 29.619 1.00 56.12 82 GLU A C 1
ATOM 635 O O . GLU A 1 82 ? -21.881 8.339 30.162 1.00 56.12 82 GLU A O 1
ATOM 640 N N . SER A 1 83 ? -20.508 6.732 29.415 1.00 54.16 83 SER A N 1
ATOM 641 C CA . SER A 1 83 ? -19.263 7.373 29.829 1.00 54.16 83 SER A CA 1
ATOM 642 C C . SER A 1 83 ? -19.133 8.763 29.207 1.00 54.16 83 SER A C 1
ATOM 644 O O . SER A 1 83 ? -19.216 8.912 27.981 1.00 54.16 83 SER A O 1
ATOM 646 N N . GLN A 1 84 ? -18.848 9.771 30.036 1.00 57.25 84 GLN A N 1
ATOM 647 C CA . GLN A 1 84 ? -18.287 11.020 29.533 1.00 57.25 84 GLN A CA 1
ATOM 648 C C . GLN A 1 84 ? -17.031 10.667 28.732 1.00 57.25 84 GLN A C 1
ATOM 650 O O . GLN A 1 84 ? -16.220 9.861 29.179 1.00 57.25 84 GLN A O 1
ATOM 655 N N . VAL A 1 85 ? -16.907 11.195 27.513 1.00 62.00 85 VAL A N 1
ATOM 656 C CA . VAL A 1 85 ? -15.692 11.004 26.714 1.00 62.00 85 VAL A CA 1
ATOM 657 C C . VAL A 1 85 ? -14.564 11.717 27.452 1.00 62.00 85 VAL A C 1
ATOM 659 O O . VAL A 1 85 ? -14.410 12.932 27.333 1.00 62.00 85 VAL A O 1
ATOM 662 N N . GLU A 1 86 ? -13.819 10.969 28.258 1.00 70.06 86 GLU A N 1
ATOM 663 C CA . GLU A 1 86 ? -12.593 11.456 28.868 1.00 70.06 86 GLU A CA 1
ATOM 664 C C . GLU A 1 86 ? -11.532 11.510 27.778 1.00 70.06 86 GLU A C 1
ATOM 666 O O . GLU A 1 86 ? -11.088 10.496 27.235 1.00 70.06 86 GLU A O 1
ATOM 671 N N . TRP A 1 87 ? -11.193 12.733 27.385 1.00 79.31 87 TRP A N 1
ATOM 672 C CA . TRP A 1 87 ? -10.141 12.955 26.412 1.00 79.31 87 TRP A CA 1
ATOM 673 C C . TRP A 1 87 ? -8.792 12.641 27.059 1.00 79.31 87 TRP A C 1
ATOM 675 O O . TRP A 1 87 ? -8.525 13.142 28.154 1.00 79.31 87 TRP A O 1
ATOM 685 N N . PRO A 1 88 ? -7.933 11.857 26.387 1.00 86.06 88 PRO A N 1
ATOM 686 C CA . PRO A 1 88 ? -6.618 11.540 26.910 1.00 86.06 88 PRO A CA 1
ATOM 687 C C . PRO A 1 88 ? -5.808 12.826 27.073 1.00 86.06 88 PRO A C 1
ATOM 689 O O . PRO A 1 88 ? -5.848 13.738 26.239 1.00 86.06 88 PRO A O 1
ATOM 692 N N . THR A 1 89 ? -5.043 12.891 28.150 1.00 92.25 89 THR A N 1
ATOM 693 C CA . THR A 1 89 ? -4.083 13.963 28.377 1.00 92.25 89 THR A CA 1
ATOM 694 C C . THR A 1 89 ? -2.932 13.868 27.373 1.00 92.25 89 THR A C 1
ATOM 696 O O . THR A 1 89 ? -2.629 12.805 26.828 1.00 92.25 89 THR A O 1
ATOM 699 N N . VAL A 1 90 ? -2.231 14.980 27.136 1.00 94.75 90 VAL A N 1
ATOM 700 C CA . VAL A 1 90 ? -1.062 14.991 26.236 1.00 94.75 90 VAL A CA 1
ATOM 701 C C . VAL A 1 90 ? -0.012 13.932 26.626 1.00 94.75 90 VAL A C 1
ATOM 703 O O . VAL A 1 90 ? 0.432 13.216 25.729 1.00 94.75 90 VAL A O 1
ATOM 706 N N . PRO A 1 91 ? 0.365 13.751 27.911 1.00 96.56 91 PRO A N 1
ATOM 707 C CA . PRO A 1 91 ? 1.302 12.696 28.302 1.00 96.56 91 PRO A CA 1
ATOM 708 C C . PRO A 1 91 ? 0.833 11.277 27.958 1.00 96.56 91 PRO A C 1
ATOM 710 O O . PRO A 1 91 ? 1.649 10.464 27.532 1.00 96.56 91 PRO A O 1
ATOM 713 N N . GLU A 1 92 ? -0.461 10.979 28.094 1.00 92.75 92 GLU A N 1
ATOM 714 C CA . GLU A 1 92 ? -1.021 9.670 27.729 1.00 92.75 92 GLU A CA 1
ATOM 715 C C . GLU A 1 92 ? -0.963 9.446 26.218 1.00 92.75 92 GLU A C 1
ATOM 717 O O . GLU A 1 92 ? -0.525 8.388 25.767 1.00 92.75 92 GLU A O 1
ATOM 722 N N . VAL A 1 93 ? -1.314 10.463 25.424 1.00 95.06 93 VAL A N 1
ATOM 723 C CA . VAL A 1 93 ? -1.176 10.403 23.960 1.00 95.06 93 VAL A CA 1
ATOM 724 C C . VAL A 1 93 ? 0.283 10.176 23.563 1.00 95.06 93 VAL A C 1
ATOM 726 O O . VAL A 1 93 ? 0.561 9.329 22.718 1.00 95.06 93 VAL A O 1
ATOM 729 N N . MET A 1 94 ? 1.226 10.893 24.183 1.00 97.31 94 MET A N 1
ATOM 730 C CA . MET A 1 94 ? 2.659 10.728 23.915 1.00 97.31 94 MET A CA 1
ATOM 731 C C . MET A 1 94 ? 3.163 9.332 24.292 1.00 97.31 94 MET A C 1
ATOM 733 O O . MET A 1 94 ? 3.978 8.763 23.564 1.00 97.31 94 MET A O 1
ATOM 737 N N . LEU A 1 95 ? 2.677 8.767 25.400 1.00 96.75 95 LEU A N 1
ATOM 738 C CA . LEU A 1 95 ? 3.017 7.412 25.821 1.00 96.75 95 LEU A CA 1
ATOM 739 C C . LEU A 1 95 ? 2.513 6.375 24.810 1.00 96.75 95 LEU A C 1
ATOM 741 O O . LEU A 1 95 ? 3.297 5.541 24.357 1.00 96.75 95 LEU A O 1
ATOM 745 N N . GLU A 1 96 ? 1.241 6.446 24.413 1.00 96.25 96 GLU A N 1
ATOM 746 C CA . GLU A 1 96 ? 0.683 5.515 23.424 1.00 96.25 96 GLU A CA 1
ATOM 747 C C . GLU A 1 96 ? 1.318 5.682 22.042 1.00 96.25 96 GLU A C 1
ATOM 749 O O . GLU A 1 96 ? 1.506 4.692 21.335 1.00 96.25 96 GLU A O 1
ATOM 754 N N . ALA A 1 97 ? 1.720 6.902 21.674 1.00 97.56 97 ALA A N 1
ATOM 755 C CA . ALA A 1 97 ? 2.501 7.148 20.468 1.00 97.56 97 ALA A CA 1
ATOM 756 C C . ALA A 1 97 ? 3.874 6.471 20.537 1.00 97.56 97 ALA A C 1
ATOM 758 O O . ALA A 1 97 ? 4.258 5.773 19.601 1.00 97.56 97 ALA A O 1
ATOM 759 N N . ALA A 1 98 ? 4.601 6.621 21.648 1.00 98.00 98 ALA A N 1
ATOM 760 C CA . ALA A 1 98 ? 5.912 6.001 21.825 1.00 98.00 98 ALA A CA 1
ATOM 761 C C . ALA A 1 98 ? 5.830 4.466 21.789 1.00 98.00 98 ALA A C 1
ATOM 763 O O . ALA A 1 98 ? 6.626 3.820 21.103 1.00 98.00 98 ALA A O 1
ATOM 764 N N . ILE A 1 99 ? 4.838 3.886 22.474 1.00 97.75 99 ILE A N 1
ATOM 765 C CA . ILE A 1 99 ? 4.577 2.442 22.441 1.00 97.75 99 ILE A CA 1
ATOM 766 C C . ILE A 1 99 ? 4.205 2.013 21.018 1.00 97.75 99 ILE A C 1
ATOM 768 O O . ILE A 1 99 ? 4.789 1.065 20.499 1.00 97.75 99 ILE A O 1
ATOM 772 N N . GLY A 1 100 ? 3.284 2.723 20.362 1.00 97.12 100 GLY A N 1
ATOM 773 C CA . GLY A 1 100 ? 2.832 2.403 19.010 1.00 97.12 100 GLY A CA 1
ATOM 774 C C . GLY A 1 100 ? 3.961 2.448 17.978 1.00 97.12 100 GLY A C 1
ATOM 775 O O . GLY A 1 100 ? 4.130 1.506 17.203 1.00 97.12 100 GLY A O 1
ATOM 776 N N . ILE A 1 101 ? 4.801 3.482 18.005 1.00 96.75 101 ILE A N 1
ATOM 777 C CA . ILE A 1 101 ? 5.978 3.585 17.130 1.00 96.75 101 ILE A CA 1
ATOM 778 C C . ILE A 1 101 ? 6.954 2.434 17.415 1.00 96.75 101 ILE A C 1
ATOM 780 O O . ILE A 1 101 ? 7.397 1.758 16.485 1.00 96.75 101 ILE A O 1
ATOM 784 N N . GLY A 1 102 ? 7.248 2.153 18.689 1.00 96.56 102 GLY A N 1
ATOM 785 C CA . GLY A 1 102 ? 8.142 1.060 19.082 1.00 96.56 102 GLY A CA 1
ATOM 786 C C . GLY A 1 102 ? 7.646 -0.315 18.620 1.00 96.56 102 GLY A C 1
ATOM 787 O O . GLY A 1 102 ? 8.396 -1.074 17.999 1.00 96.56 102 GLY A O 1
ATOM 788 N N . CYS A 1 103 ? 6.365 -0.615 18.853 1.00 96.50 103 CYS A N 1
ATOM 789 C CA . CYS A 1 103 ? 5.719 -1.843 18.389 1.00 96.50 103 CYS A CA 1
ATOM 790 C C . CYS A 1 103 ? 5.709 -1.950 16.859 1.00 96.50 103 CYS A C 1
ATOM 792 O O . CYS A 1 103 ? 5.848 -3.050 16.330 1.00 96.50 103 CYS A O 1
ATOM 794 N N . SER A 1 104 ? 5.581 -0.830 16.148 1.00 95.00 104 SER A N 1
ATOM 795 C CA . SER A 1 104 ? 5.587 -0.802 14.680 1.00 95.00 104 SER A CA 1
ATOM 796 C C . SER A 1 104 ? 6.948 -1.112 14.102 1.00 95.00 104 SER A C 1
ATOM 798 O O . SER A 1 104 ? 7.060 -1.982 13.249 1.00 95.00 104 SER A O 1
ATOM 800 N N . VAL A 1 105 ? 7.997 -0.456 14.597 1.00 92.69 105 VAL A N 1
ATOM 801 C CA . VAL A 1 105 ? 9.362 -0.681 14.107 1.00 92.69 105 VAL A CA 1
ATOM 802 C C . VAL A 1 105 ? 9.794 -2.122 14.373 1.00 92.69 105 VAL A C 1
ATOM 804 O O . VAL A 1 105 ? 10.231 -2.814 13.453 1.00 92.69 105 VAL A O 1
ATOM 807 N N . GLY A 1 106 ? 9.620 -2.608 15.608 1.00 92.75 106 GLY A N 1
ATOM 808 C CA . GLY A 1 106 ? 9.934 -4.000 15.942 1.00 92.75 106 GLY A CA 1
ATOM 809 C C . GLY A 1 106 ? 9.067 -4.989 15.162 1.00 92.75 106 GLY A C 1
ATOM 810 O O . GLY A 1 106 ? 9.551 -6.011 14.680 1.00 92.75 106 GLY A O 1
ATOM 811 N N . GLY A 1 107 ? 7.793 -4.657 14.978 1.00 92.56 107 GLY A N 1
ATOM 812 C CA . GLY A 1 107 ? 6.841 -5.477 14.253 1.00 92.56 107 GLY A CA 1
ATOM 813 C C . GLY A 1 107 ? 7.114 -5.610 12.765 1.00 92.56 107 GLY A C 1
ATOM 814 O O . GLY A 1 107 ? 7.114 -6.720 12.241 1.00 92.56 107 GLY A O 1
ATOM 815 N N . LEU A 1 108 ? 7.405 -4.498 12.095 1.00 91.50 108 LEU A N 1
ATOM 816 C CA . LEU A 1 108 ? 7.806 -4.478 10.693 1.00 91.50 108 LEU A CA 1
ATOM 817 C C . LEU A 1 108 ? 9.122 -5.221 10.476 1.00 91.50 108 LEU A C 1
ATOM 819 O O . LEU A 1 108 ? 9.261 -5.909 9.471 1.00 91.50 108 LEU A O 1
ATOM 823 N N . PHE A 1 109 ? 10.067 -5.131 11.416 1.00 92.44 109 PHE A N 1
ATOM 824 C CA . PHE A 1 109 ? 11.307 -5.902 11.342 1.00 92.44 109 PHE A CA 1
ATOM 825 C C . PHE A 1 109 ? 11.038 -7.412 11.401 1.00 92.44 109 PHE A C 1
ATOM 827 O O . PHE A 1 109 ? 11.545 -8.166 10.571 1.00 92.44 109 PHE A O 1
ATOM 834 N N . LEU A 1 110 ? 10.195 -7.854 12.340 1.00 93.19 110 LEU A N 1
ATOM 835 C CA . LEU A 1 110 ? 9.805 -9.261 12.465 1.00 93.19 110 LEU A CA 1
ATOM 836 C C . LEU A 1 110 ? 9.015 -9.749 11.248 1.00 93.19 110 LEU A C 1
ATOM 838 O O . LEU A 1 110 ? 9.312 -10.819 10.720 1.00 93.19 110 LEU A O 1
ATOM 842 N N . LEU A 1 111 ? 8.045 -8.961 10.782 1.00 91.75 111 LEU A N 1
ATOM 843 C CA . LEU A 1 111 ? 7.256 -9.278 9.598 1.00 91.75 111 LEU A CA 1
ATOM 844 C C . LEU A 1 111 ? 8.143 -9.347 8.354 1.00 91.75 111 LEU A C 1
ATOM 846 O O . LEU A 1 111 ? 8.080 -10.327 7.624 1.00 91.75 111 LEU A O 1
ATOM 850 N N . GLY A 1 112 ? 9.005 -8.354 8.136 1.00 91.31 112 GLY A N 1
ATOM 851 C CA . GLY A 1 112 ? 9.938 -8.328 7.012 1.00 91.31 112 GLY A CA 1
ATOM 852 C C . GLY A 1 112 ? 10.890 -9.523 7.024 1.00 91.31 112 GLY A C 1
ATOM 853 O O . GLY A 1 112 ? 11.063 -10.171 5.997 1.00 91.31 112 GLY A O 1
ATOM 854 N N . GLY A 1 113 ? 11.441 -9.876 8.190 1.00 93.75 113 GLY A N 1
ATOM 855 C CA . GLY A 1 113 ? 12.265 -11.076 8.350 1.00 93.75 113 GLY A CA 1
ATOM 856 C C . GLY A 1 113 ? 11.495 -12.366 8.055 1.00 93.75 113 GLY A C 1
ATOM 857 O O . GLY A 1 113 ? 11.994 -13.231 7.337 1.00 93.75 113 GLY A O 1
ATOM 858 N N . PHE A 1 114 ? 10.261 -12.482 8.551 1.00 94.06 114 PHE A N 1
ATOM 859 C CA . PHE A 1 114 ? 9.392 -13.625 8.270 1.00 94.06 114 PHE A CA 1
ATOM 860 C C . PHE A 1 114 ? 9.066 -13.751 6.775 1.00 94.06 114 PHE A C 1
ATOM 862 O O . PHE A 1 114 ? 9.227 -14.830 6.207 1.00 94.06 114 PHE A O 1
ATOM 869 N N . LEU A 1 115 ? 8.665 -12.656 6.124 1.00 92.00 115 LEU A N 1
ATOM 870 C CA . LEU A 1 115 ? 8.362 -12.642 4.692 1.00 92.00 115 LEU A CA 1
ATOM 871 C C . LEU A 1 115 ? 9.608 -12.932 3.845 1.00 92.00 115 LEU A C 1
ATOM 873 O O . LEU A 1 115 ? 9.514 -13.669 2.870 1.00 92.00 115 LEU A O 1
ATOM 877 N N . ALA A 1 116 ? 10.785 -12.444 4.247 1.00 91.88 116 ALA A N 1
ATOM 878 C CA . ALA A 1 116 ? 12.044 -12.745 3.568 1.00 91.88 116 ALA A CA 1
ATOM 879 C C . ALA A 1 116 ? 12.405 -14.238 3.631 1.00 91.88 116 ALA A C 1
ATOM 881 O O . ALA A 1 116 ? 12.887 -14.795 2.645 1.00 91.88 116 ALA A O 1
ATOM 882 N N . VAL A 1 117 ? 12.149 -14.899 4.766 1.00 94.25 117 VAL A N 1
ATOM 883 C CA . VAL A 1 117 ? 12.293 -16.359 4.884 1.00 94.25 117 VAL A CA 1
ATOM 884 C C . VAL A 1 117 ? 11.257 -17.067 4.017 1.00 94.25 117 VAL A C 1
ATOM 886 O O . VAL A 1 117 ? 11.609 -17.993 3.293 1.00 94.25 117 VAL A O 1
ATOM 889 N N . LEU A 1 118 ? 9.998 -16.624 4.044 1.00 92.62 118 LEU A N 1
ATOM 890 C CA . LEU A 1 118 ? 8.923 -17.216 3.245 1.00 92.62 118 LEU A CA 1
ATOM 891 C C . LEU A 1 118 ? 9.209 -17.131 1.735 1.00 92.62 118 LEU A C 1
ATOM 893 O O . LEU A 1 118 ? 8.987 -18.112 1.027 1.00 92.62 118 LEU A O 1
ATOM 897 N N . GLN A 1 119 ? 9.785 -16.021 1.262 1.00 91.25 119 GLN A N 1
ATOM 898 C CA . GLN A 1 119 ? 10.208 -15.837 -0.133 1.00 91.25 119 GLN A CA 1
ATOM 899 C C . GLN A 1 119 ? 11.201 -16.913 -0.597 1.00 91.25 119 GLN A C 1
ATOM 901 O O . GLN A 1 119 ? 11.184 -17.299 -1.760 1.00 91.25 119 GLN A O 1
ATOM 906 N N . GLN A 1 120 ? 12.048 -17.443 0.297 1.00 94.50 120 GLN A N 1
ATOM 907 C CA . GLN A 1 120 ? 12.988 -18.519 -0.057 1.00 94.50 120 GLN A CA 1
ATOM 908 C C . GLN A 1 120 ? 12.270 -19.817 -0.444 1.00 94.50 120 GLN A C 1
ATOM 910 O O . GLN A 1 120 ? 12.806 -20.618 -1.205 1.00 94.50 120 GLN A O 1
ATOM 915 N N . PHE A 1 121 ? 11.065 -20.034 0.087 1.00 94.81 121 PHE A N 1
ATOM 916 C CA . PHE A 1 121 ? 10.244 -21.207 -0.211 1.00 94.81 121 PHE A CA 1
ATOM 917 C C . PHE A 1 121 ? 9.243 -20.953 -1.337 1.00 94.81 121 PHE A C 1
ATOM 919 O O . PHE A 1 121 ? 8.787 -21.904 -1.967 1.00 94.81 121 PHE A O 1
ATOM 926 N N . ILE A 1 122 ? 8.893 -19.687 -1.580 1.00 92.81 122 ILE A N 1
ATOM 927 C CA . ILE A 1 122 ? 7.932 -19.275 -2.603 1.00 92.81 122 ILE A CA 1
ATOM 928 C C . ILE A 1 122 ? 8.529 -18.091 -3.384 1.00 92.81 122 ILE A C 1
ATOM 930 O O . ILE A 1 122 ? 8.153 -16.945 -3.131 1.00 92.81 122 ILE A O 1
ATOM 934 N N . PRO A 1 123 ? 9.478 -18.337 -4.311 1.00 88.12 123 PRO A N 1
ATOM 935 C CA . PRO A 1 123 ? 10.204 -17.268 -5.002 1.00 88.12 123 PRO A CA 1
ATOM 936 C C . PRO A 1 123 ? 9.313 -16.338 -5.826 1.00 88.12 123 PRO A C 1
ATOM 938 O O . PRO A 1 123 ? 9.628 -15.159 -5.941 1.00 88.12 123 PRO A O 1
ATOM 941 N N . ASP A 1 124 ? 8.184 -16.848 -6.321 1.00 86.12 124 ASP A N 1
ATOM 942 C CA . ASP A 1 124 ? 7.224 -16.100 -7.142 1.00 86.12 124 ASP A CA 1
ATOM 943 C C . ASP A 1 124 ? 6.183 -15.334 -6.300 1.00 86.12 124 ASP A C 1
ATOM 945 O O . ASP A 1 124 ? 5.213 -14.790 -6.826 1.00 86.12 124 ASP A O 1
ATOM 949 N N . ALA A 1 125 ? 6.320 -15.316 -4.967 1.00 85.44 125 ALA A N 1
ATOM 950 C CA . ALA A 1 125 ? 5.396 -14.592 -4.103 1.00 85.44 125 ALA A CA 1
ATOM 951 C C . ALA A 1 125 ? 5.631 -13.074 -4.159 1.00 85.44 125 ALA A C 1
ATOM 953 O O . ALA A 1 125 ? 6.694 -12.584 -3.788 1.00 85.44 125 ALA A O 1
ATOM 954 N N . GLU A 1 126 ? 4.611 -12.309 -4.551 1.00 82.31 126 GLU A N 1
ATOM 955 C CA . GLU A 1 126 ? 4.673 -10.845 -4.605 1.00 82.31 126 GLU A CA 1
ATOM 956 C C . GLU A 1 126 ? 4.001 -10.179 -3.394 1.00 82.31 126 GLU A C 1
ATOM 958 O O . GLU A 1 126 ? 2.797 -9.918 -3.371 1.00 82.31 126 GLU A O 1
ATOM 963 N N . PHE A 1 127 ? 4.785 -9.849 -2.367 1.00 80.06 127 PHE A N 1
ATOM 964 C CA . PHE A 1 127 ? 4.263 -9.177 -1.165 1.00 80.06 127 PHE A CA 1
ATOM 965 C C . PHE A 1 127 ? 4.075 -7.652 -1.333 1.00 80.06 127 PHE A C 1
ATOM 967 O O . PHE A 1 127 ? 3.323 -7.033 -0.575 1.00 80.06 127 PHE A O 1
ATOM 974 N N . GLY A 1 128 ? 4.742 -7.035 -2.319 1.00 65.81 128 GLY A N 1
ATOM 975 C CA . GLY A 1 128 ? 4.820 -5.576 -2.502 1.00 65.81 128 GLY A CA 1
ATOM 976 C C . GLY A 1 128 ? 3.578 -4.895 -3.093 1.00 65.81 128 GLY A C 1
ATOM 977 O O . GLY A 1 128 ? 3.415 -3.694 -2.897 1.00 65.81 128 GLY A O 1
ATOM 978 N N . GLY A 1 129 ? 2.685 -5.649 -3.744 1.00 67.81 129 GLY A N 1
ATOM 979 C CA . GLY A 1 129 ? 1.487 -5.137 -4.421 1.00 67.81 129 GLY A CA 1
ATOM 980 C C . GLY A 1 129 ? 1.797 -4.288 -5.667 1.00 67.81 129 GLY A C 1
ATOM 981 O O . GLY A 1 129 ? 2.544 -3.313 -5.605 1.00 67.81 129 GLY A O 1
ATOM 982 N N . SER A 1 130 ? 1.159 -4.599 -6.798 1.00 65.12 130 SER A N 1
ATOM 983 C CA . SER A 1 130 ? 1.366 -3.925 -8.098 1.00 65.12 130 SER A CA 1
ATOM 984 C C . SER A 1 130 ? 1.124 -2.405 -8.083 1.00 65.12 130 SER A C 1
ATOM 986 O O . SER A 1 130 ? 1.739 -1.649 -8.834 1.00 65.12 130 SER A O 1
ATOM 988 N N . TYR A 1 131 ? 0.266 -1.916 -7.189 1.00 68.38 131 TYR A N 1
ATOM 989 C CA . TYR A 1 131 ? -0.023 -0.487 -7.043 1.00 68.38 131 TYR A CA 1
ATOM 990 C C . TYR A 1 131 ? 1.142 0.317 -6.463 1.00 68.38 131 TYR A C 1
ATOM 992 O O . TYR A 1 131 ? 1.335 1.466 -6.850 1.00 68.38 131 TYR A O 1
ATOM 1000 N N . SER A 1 132 ? 1.920 -0.268 -5.545 1.00 75.69 132 SER A N 1
ATOM 1001 C CA . SER A 1 132 ? 3.111 0.376 -4.977 1.00 75.69 132 SER A CA 1
ATOM 1002 C C . SER A 1 132 ? 4.122 0.674 -6.085 1.00 75.69 132 SER A C 1
ATOM 1004 O O . SER A 1 132 ? 4.648 1.782 -6.187 1.00 75.69 132 SER A O 1
ATOM 1006 N N . GLU A 1 133 ? 4.304 -0.288 -6.991 1.00 76.25 133 GLU A N 1
ATOM 1007 C CA . GLU A 1 133 ? 5.159 -0.138 -8.160 1.00 76.25 133 GLU A CA 1
ATOM 1008 C C . GLU A 1 133 ? 4.629 0.935 -9.117 1.00 76.25 133 GLU A C 1
ATOM 1010 O O . GLU A 1 133 ? 5.358 1.885 -9.410 1.00 76.25 133 GLU A O 1
ATOM 1015 N N . ALA A 1 134 ? 3.357 0.857 -9.522 1.00 77.06 134 ALA A N 1
ATOM 1016 C CA . ALA A 1 134 ? 2.737 1.855 -10.398 1.00 77.06 134 ALA A CA 1
ATOM 1017 C C . ALA A 1 134 ? 2.830 3.278 -9.815 1.00 77.06 134 ALA A C 1
ATOM 1019 O O . ALA A 1 134 ? 3.228 4.224 -10.497 1.00 77.06 134 ALA A O 1
ATOM 1020 N N . MET A 1 135 ? 2.538 3.420 -8.521 1.00 82.38 135 MET A N 1
ATOM 1021 C CA . MET A 1 135 ? 2.634 4.678 -7.785 1.00 82.38 135 MET A CA 1
ATOM 1022 C C . MET A 1 135 ? 4.083 5.185 -7.736 1.00 82.38 135 MET A C 1
ATOM 1024 O O . MET A 1 135 ? 4.323 6.366 -7.970 1.00 82.38 135 MET A O 1
ATOM 1028 N N . SER A 1 136 ? 5.070 4.310 -7.518 1.00 84.19 136 SER A N 1
ATOM 1029 C CA . SER A 1 136 ? 6.490 4.692 -7.512 1.00 84.19 136 SER A CA 1
ATOM 1030 C C . SER A 1 136 ? 6.986 5.229 -8.863 1.00 84.19 136 SER A C 1
ATOM 1032 O O . SER A 1 136 ? 7.960 5.982 -8.902 1.00 84.19 136 SER A O 1
ATOM 1034 N N . GLN A 1 137 ? 6.341 4.860 -9.974 1.00 82.19 137 GLN A N 1
ATOM 1035 C CA . GLN A 1 137 ? 6.674 5.369 -11.309 1.00 82.19 137 GLN A CA 1
ATOM 1036 C C . GLN A 1 137 ? 5.961 6.687 -11.637 1.00 82.19 137 GLN A C 1
ATOM 1038 O O . GLN A 1 137 ? 6.396 7.412 -12.538 1.00 82.19 137 GLN A O 1
ATOM 1043 N N . ALA A 1 138 ? 4.893 7.031 -10.915 1.00 83.31 138 ALA A N 1
ATOM 1044 C CA . ALA A 1 138 ? 4.123 8.246 -11.144 1.00 83.31 138 ALA A CA 1
ATOM 1045 C C . ALA A 1 138 ? 4.941 9.520 -10.835 1.00 83.31 138 ALA A C 1
ATOM 1047 O O . ALA A 1 138 ? 5.846 9.513 -9.992 1.00 83.31 138 ALA A O 1
ATOM 1048 N N . PRO A 1 139 ? 4.652 10.651 -11.506 1.00 85.50 139 PRO A N 1
ATOM 1049 C CA . PRO A 1 139 ? 5.253 11.929 -11.145 1.00 85.50 139 PRO A CA 1
ATOM 1050 C C . PRO A 1 139 ? 4.783 12.389 -9.751 1.00 85.50 139 PRO A C 1
ATOM 1052 O O . PRO A 1 139 ? 3.597 12.248 -9.429 1.00 85.50 139 PRO A O 1
ATOM 1055 N N . PRO A 1 140 ? 5.670 12.991 -8.931 1.00 87.25 140 PRO A N 1
ATOM 1056 C CA . PRO A 1 140 ? 5.312 13.508 -7.612 1.00 87.25 140 PRO A CA 1
ATOM 1057 C C . PRO A 1 140 ? 4.463 14.782 -7.756 1.00 87.25 140 PRO A C 1
ATOM 1059 O O . PRO A 1 140 ? 4.962 15.906 -7.726 1.00 87.25 140 PRO A O 1
ATOM 1062 N N . SER A 1 141 ? 3.159 14.602 -7.956 1.00 87.00 141 SER A N 1
ATOM 1063 C CA . SER A 1 141 ? 2.176 15.681 -8.081 1.00 87.00 141 SER A CA 1
ATOM 1064 C C . SER A 1 141 ? 1.542 16.028 -6.730 1.00 87.00 141 SER A C 1
ATOM 1066 O O . SER A 1 141 ? 1.539 15.221 -5.800 1.00 87.00 141 SER A O 1
ATOM 1068 N N . GLY A 1 142 ? 0.933 17.214 -6.622 1.00 86.31 142 GLY A N 1
ATOM 1069 C CA . GLY A 1 142 ? 0.214 17.617 -5.406 1.00 86.31 142 GLY A CA 1
ATOM 1070 C C . GLY A 1 142 ? -0.910 16.648 -5.008 1.00 86.31 142 GLY A C 1
ATOM 1071 O O . GLY A 1 142 ? -1.122 16.416 -3.821 1.00 86.31 142 GLY A O 1
ATOM 1072 N N . ALA A 1 143 ? -1.578 16.025 -5.985 1.00 83.38 143 ALA A N 1
ATOM 1073 C CA . ALA A 1 143 ? -2.599 15.009 -5.736 1.00 83.38 143 ALA A CA 1
ATOM 1074 C C . ALA A 1 143 ? -2.004 13.739 -5.104 1.00 83.38 143 ALA A C 1
ATOM 1076 O O . ALA A 1 143 ? -2.524 13.253 -4.101 1.00 83.38 143 ALA A O 1
ATOM 1077 N N . VAL A 1 144 ? -0.879 13.248 -5.638 1.00 85.44 144 VAL A N 1
ATOM 1078 C CA . VAL A 1 144 ? -0.158 12.086 -5.088 1.00 85.44 144 VAL A CA 1
ATOM 1079 C C . VAL A 1 144 ? 0.312 12.368 -3.662 1.00 85.44 144 VAL A C 1
ATOM 1081 O O . VAL A 1 144 ? 0.075 11.561 -2.766 1.00 85.44 144 VAL A O 1
ATOM 1084 N N . LEU A 1 145 ? 0.899 13.543 -3.416 1.00 88.19 145 LEU A N 1
ATOM 1085 C CA . LEU A 1 145 ? 1.311 13.955 -2.070 1.00 88.19 145 LEU A CA 1
ATOM 1086 C C . LEU A 1 145 ? 0.127 14.017 -1.096 1.00 88.19 145 LEU A C 1
ATOM 1088 O O . LEU A 1 145 ? 0.256 13.593 0.051 1.00 88.19 145 LEU A O 1
ATOM 1092 N N . GLY A 1 146 ? -1.031 14.501 -1.555 1.00 87.94 146 GLY A N 1
ATOM 1093 C CA . GLY A 1 146 ? -2.266 14.511 -0.773 1.00 87.94 146 GLY A CA 1
ATOM 1094 C C . GLY A 1 146 ? -2.743 13.106 -0.396 1.00 87.94 146 GLY A C 1
ATOM 1095 O O . GLY A 1 146 ? -3.110 12.881 0.757 1.00 87.94 146 GLY A O 1
ATOM 1096 N N . ILE A 1 147 ? -2.682 12.149 -1.329 1.00 86.12 147 ILE A N 1
ATOM 1097 C CA . ILE A 1 147 ? -3.028 10.739 -1.078 1.00 86.12 147 ILE A CA 1
ATOM 1098 C C . ILE A 1 147 ? -2.068 10.122 -0.055 1.00 86.12 147 ILE A C 1
ATOM 1100 O O . ILE A 1 147 ? -2.520 9.518 0.919 1.00 86.12 147 ILE A O 1
ATOM 1104 N N . LEU A 1 148 ? -0.756 10.311 -0.234 1.00 89.56 148 LEU A N 1
ATOM 1105 C CA . LEU A 1 148 ? 0.252 9.796 0.696 1.00 89.56 148 LEU A CA 1
ATOM 1106 C C . LEU A 1 148 ? 0.047 10.372 2.103 1.00 89.56 148 LEU A C 1
ATOM 1108 O O . LEU A 1 148 ? 0.018 9.616 3.071 1.00 89.56 148 LEU A O 1
ATOM 1112 N N . LEU A 1 149 ? -0.192 11.683 2.219 1.00 91.88 149 LEU A N 1
ATOM 1113 C CA . LEU A 1 149 ? -0.484 12.343 3.494 1.00 91.88 149 LEU A CA 1
ATOM 1114 C C . LEU A 1 149 ? -1.744 11.780 4.161 1.00 91.88 149 LEU A C 1
ATOM 1116 O O . LEU A 1 149 ? -1.726 11.468 5.353 1.00 91.88 149 LEU A O 1
ATOM 1120 N N . ALA A 1 150 ? -2.832 11.626 3.404 1.00 90.88 150 ALA A N 1
ATOM 1121 C CA . ALA A 1 150 ? -4.076 11.060 3.918 1.00 90.88 150 ALA A CA 1
ATOM 1122 C C . ALA A 1 150 ? -3.889 9.615 4.412 1.00 90.88 150 ALA A C 1
ATOM 1124 O O . ALA A 1 150 ? -4.495 9.232 5.416 1.00 90.88 150 ALA A O 1
ATOM 1125 N N . SER A 1 151 ? -3.013 8.844 3.756 1.00 90.50 151 SER A N 1
ATOM 1126 C CA . SER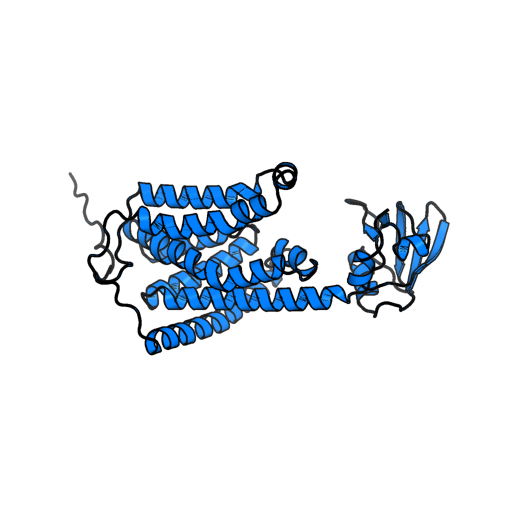 A 1 151 ? -2.778 7.430 4.065 1.00 90.50 151 SER A CA 1
ATOM 1127 C C . SER A 1 151 ? -2.193 7.185 5.458 1.00 90.50 151 SER A C 1
ATOM 1129 O O . SER A 1 151 ? -2.479 6.154 6.055 1.00 90.50 151 SER A O 1
ATOM 1131 N N . PHE A 1 152 ? -1.410 8.117 6.012 1.00 93.62 152 PHE A N 1
ATOM 1132 C CA . PHE A 1 152 ? -0.822 7.969 7.351 1.00 93.62 152 PHE A CA 1
ATOM 1133 C C . PHE A 1 152 ? -1.428 8.905 8.404 1.00 93.62 152 PHE A C 1
ATOM 1135 O O . PHE A 1 152 ? -0.998 8.888 9.554 1.00 93.62 152 PHE A O 1
ATOM 1142 N N . THR A 1 153 ? -2.432 9.708 8.040 1.00 93.19 153 THR A N 1
ATOM 1143 C CA . THR A 1 153 ? -3.113 10.629 8.966 1.00 93.19 153 THR A CA 1
ATOM 1144 C C . THR A 1 153 ? -4.576 10.253 9.171 1.00 93.19 153 THR A C 1
ATOM 1146 O O . THR A 1 153 ? -4.949 9.788 10.244 1.00 93.19 153 THR A O 1
ATOM 1149 N N . LEU A 1 154 ? -5.407 10.426 8.142 1.00 93.19 154 LEU A N 1
ATOM 1150 C CA . LEU A 1 154 ? -6.846 10.184 8.210 1.00 93.19 154 LEU A CA 1
ATOM 1151 C C . LEU A 1 154 ? -7.168 8.687 8.187 1.00 93.19 154 LEU A C 1
ATOM 1153 O O . LEU A 1 154 ? -7.948 8.222 9.017 1.00 93.19 154 LEU A O 1
ATOM 1157 N N . ALA A 1 155 ? -6.549 7.936 7.271 1.00 92.94 155 ALA A N 1
ATOM 1158 C CA . ALA A 1 155 ? -6.852 6.519 7.085 1.00 92.94 155 ALA A CA 1
ATOM 1159 C C . ALA A 1 155 ? -6.632 5.677 8.361 1.00 92.94 155 ALA A C 1
ATOM 1161 O O . ALA A 1 155 ? -7.562 4.973 8.743 1.00 92.94 155 ALA A O 1
ATOM 1162 N N . PRO A 1 156 ? -5.521 5.811 9.120 1.00 96.00 156 PRO A N 1
ATOM 1163 C CA . PRO A 1 156 ? -5.334 5.063 10.364 1.00 96.00 156 PRO A CA 1
ATOM 1164 C C . PRO A 1 156 ? -6.434 5.331 11.394 1.00 96.00 156 PRO A C 1
ATOM 1166 O O . PRO A 1 156 ? -6.873 4.420 12.087 1.00 96.00 156 PRO A O 1
ATOM 1169 N N . VAL A 1 157 ? -6.931 6.569 11.485 1.00 94.56 157 VAL A N 1
ATOM 1170 C CA . VAL A 1 157 ? -8.016 6.909 12.416 1.00 94.56 157 VAL A CA 1
ATOM 1171 C C . VAL A 1 157 ? -9.316 6.227 11.996 1.00 94.56 157 VAL A C 1
ATOM 1173 O O . VAL A 1 157 ? -9.962 5.579 12.819 1.00 94.56 157 VAL A O 1
ATOM 1176 N N . CYS A 1 158 ? -9.694 6.358 10.725 1.00 95.06 158 CYS A N 1
ATOM 1177 C CA . CYS A 1 158 ? -10.920 5.778 10.179 1.00 95.06 158 CYS A CA 1
ATOM 1178 C C . CYS A 1 158 ? -10.896 4.242 10.239 1.00 95.06 158 CYS A C 1
ATOM 1180 O O . CYS A 1 158 ? -11.858 3.617 10.690 1.00 95.06 158 CYS A O 1
ATOM 1182 N N . GLU A 1 159 ? -9.781 3.637 9.838 1.00 95.88 159 GLU A N 1
ATOM 1183 C CA . GLU A 1 159 ? -9.622 2.190 9.770 1.00 95.88 159 GLU A CA 1
ATOM 1184 C C . GLU A 1 159 ? -9.507 1.556 11.154 1.00 95.88 159 GLU A C 1
ATOM 1186 O O . GLU A 1 159 ? -10.211 0.587 11.424 1.00 95.88 159 GLU A O 1
ATOM 1191 N N . GLU A 1 160 ? -8.712 2.098 12.081 1.00 96.00 160 GLU A N 1
ATOM 1192 C CA . GLU A 1 160 ? -8.626 1.515 13.428 1.00 96.00 160 GLU A CA 1
ATOM 1193 C C . GLU A 1 160 ? -9.935 1.667 14.208 1.00 96.00 160 GLU A C 1
ATOM 1195 O O . GLU A 1 160 ? -10.333 0.754 14.940 1.00 96.00 160 GLU A O 1
ATOM 1200 N N . LEU A 1 161 ? -10.663 2.769 14.004 1.00 93.75 161 LEU A N 1
ATOM 1201 C CA . LEU A 1 161 ? -12.001 2.936 14.568 1.00 93.75 161 LEU A CA 1
ATOM 1202 C C . LEU A 1 161 ? -12.961 1.862 14.046 1.00 93.75 161 LEU A C 1
ATOM 1204 O O . LEU A 1 161 ? -13.679 1.244 14.837 1.00 93.75 161 LEU A O 1
ATOM 1208 N N . PHE A 1 162 ? -12.947 1.587 12.742 1.00 95.38 162 PHE A N 1
ATOM 1209 C CA . PHE A 1 162 ? -13.803 0.559 12.161 1.00 95.38 162 PHE A CA 1
ATOM 1210 C C . PHE A 1 162 ? -13.375 -0.855 12.559 1.00 95.38 162 PHE A C 1
ATOM 1212 O O . PHE A 1 162 ? -14.192 -1.636 13.041 1.00 95.38 162 PHE A O 1
ATOM 1219 N N . PHE A 1 163 ? -12.105 -1.206 12.376 1.00 96.69 163 PHE A N 1
ATOM 1220 C CA . PHE A 1 163 ? -11.620 -2.571 12.555 1.00 96.69 163 PHE A CA 1
ATOM 1221 C C . PHE A 1 163 ? -11.482 -2.957 14.025 1.00 96.69 163 PHE A C 1
ATOM 1223 O O . PHE A 1 163 ? -11.923 -4.037 14.412 1.00 96.69 163 PHE A O 1
ATOM 1230 N N . ARG A 1 164 ? -10.879 -2.103 14.859 1.00 94.94 164 ARG A N 1
ATOM 1231 C CA . ARG A 1 164 ? -10.582 -2.439 16.265 1.00 94.94 164 ARG A CA 1
ATOM 1232 C C . ARG A 1 164 ? -11.697 -1.936 17.166 1.00 94.94 164 ARG A C 1
ATOM 1234 O O . ARG A 1 164 ? -12.162 -2.682 18.022 1.00 94.94 164 ARG A O 1
ATOM 1241 N N . GLY A 1 165 ? -12.173 -0.716 16.917 1.00 90.69 165 GLY A N 1
ATOM 1242 C CA . GLY A 1 165 ? -13.271 -0.124 17.676 1.00 90.69 165 GLY A CA 1
ATOM 1243 C C . GLY A 1 165 ? -14.594 -0.864 17.475 1.00 90.69 165 GLY A C 1
ATOM 1244 O O . GLY A 1 165 ? -15.272 -1.161 18.458 1.00 90.69 165 GLY A O 1
ATOM 1245 N N . PHE A 1 166 ? -14.935 -1.205 16.229 1.00 93.44 166 PHE A N 1
ATOM 1246 C CA . PHE A 1 166 ? -16.201 -1.857 15.885 1.00 93.44 166 PHE A CA 1
ATOM 1247 C C . PHE A 1 166 ? -16.071 -3.345 15.550 1.00 93.44 166 PHE A C 1
ATOM 1249 O O . PHE A 1 166 ? -16.562 -4.167 16.318 1.00 93.44 166 PHE A O 1
ATOM 1256 N N . LEU A 1 167 ? -15.451 -3.715 14.425 1.00 95.25 167 LEU A N 1
ATOM 1257 C CA . LEU A 1 167 ? -15.531 -5.069 13.867 1.00 95.25 167 LEU A CA 1
ATOM 1258 C C . LEU A 1 167 ? -15.026 -6.120 14.859 1.00 95.25 167 LEU A C 1
ATOM 1260 O O . LEU A 1 167 ? -15.743 -7.072 15.164 1.00 95.25 167 LEU A O 1
ATOM 1264 N N . LEU A 1 168 ? -13.831 -5.923 15.415 1.00 94.62 168 LEU A N 1
ATOM 1265 C CA . LEU A 1 168 ? -13.242 -6.828 16.399 1.00 94.62 168 LEU A CA 1
ATOM 1266 C C . LEU A 1 168 ? -14.132 -6.980 17.638 1.00 94.62 168 LEU A C 1
ATOM 1268 O O . LEU A 1 168 ? -14.384 -8.100 18.077 1.00 94.62 168 LEU A O 1
ATOM 1272 N N . ASN A 1 169 ? -14.655 -5.882 18.185 1.00 90.75 169 ASN A N 1
ATOM 1273 C CA . ASN A 1 169 ? -15.520 -5.934 19.366 1.00 90.75 169 ASN A CA 1
ATOM 1274 C C . ASN A 1 169 ? -16.892 -6.557 19.064 1.00 90.75 169 ASN A C 1
ATOM 1276 O O . ASN A 1 169 ? -17.402 -7.344 19.863 1.00 90.75 169 ASN A O 1
ATOM 1280 N N . ALA A 1 170 ? -17.471 -6.284 17.895 1.00 91.5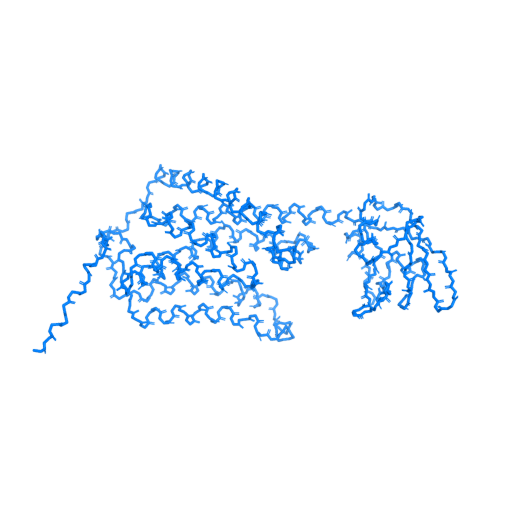0 170 ALA A N 1
ATOM 1281 C CA . ALA A 1 170 ? -18.709 -6.912 17.441 1.00 91.50 170 ALA A CA 1
ATOM 1282 C C . ALA A 1 170 ? -18.542 -8.429 17.235 1.00 91.50 170 ALA A C 1
ATOM 1284 O O . ALA A 1 170 ? -19.467 -9.195 17.526 1.00 91.50 170 ALA A O 1
ATOM 1285 N N . LEU A 1 171 ? -17.367 -8.874 16.780 1.00 93.31 171 LEU A N 1
ATOM 1286 C CA . LEU A 1 171 ? -17.010 -10.291 16.703 1.00 93.31 171 LEU A CA 1
ATOM 1287 C C . LEU A 1 171 ? -16.815 -10.892 18.102 1.00 93.31 171 LEU A C 1
ATOM 1289 O O . LEU A 1 171 ? -17.405 -11.929 18.387 1.00 93.31 171 LEU A O 1
ATOM 1293 N N . ARG A 1 172 ? -16.093 -10.222 19.010 1.00 91.44 172 ARG A N 1
ATOM 1294 C CA . ARG A 1 172 ? -15.883 -10.674 20.405 1.00 91.44 172 ARG A CA 1
ATOM 1295 C C . ARG A 1 172 ? -17.179 -10.871 21.201 1.00 91.44 172 ARG A C 1
ATOM 1297 O O . ARG A 1 172 ? -17.202 -11.669 22.126 1.00 91.44 172 ARG A O 1
ATOM 1304 N N . GLN A 1 173 ? -18.273 -10.207 20.824 1.00 87.94 173 GLN A N 1
ATOM 1305 C CA . GLN A 1 173 ? -19.608 -10.442 21.403 1.00 87.94 173 GLN A CA 1
ATOM 1306 C C . GLN A 1 173 ? -20.235 -11.790 20.994 1.00 87.94 173 GLN A C 1
ATOM 1308 O O . GLN A 1 173 ? -21.288 -12.157 21.508 1.00 87.94 173 GLN A O 1
ATOM 1313 N N . ARG A 1 174 ? -19.653 -12.493 20.016 1.00 90.31 174 ARG A N 1
ATOM 1314 C CA . ARG A 1 174 ? -20.233 -13.683 19.365 1.00 90.31 174 ARG A CA 1
ATOM 1315 C C . ARG A 1 174 ? -19.285 -14.874 19.302 1.00 90.31 174 ARG A C 1
ATOM 1317 O O . ARG A 1 174 ? -19.726 -15.983 19.025 1.00 90.31 174 ARG A O 1
ATOM 1324 N N . MET A 1 175 ? -17.992 -14.651 19.503 1.00 92.75 175 MET A N 1
ATOM 1325 C CA . MET A 1 175 ? -16.961 -15.682 19.461 1.00 92.75 175 MET A CA 1
ATOM 1326 C C . MET A 1 175 ? -15.823 -15.331 20.417 1.00 92.75 175 MET A C 1
ATOM 1328 O O . MET A 1 175 ? -15.711 -14.197 20.879 1.00 92.75 175 MET A O 1
ATOM 1332 N N . SER A 1 176 ? -14.958 -16.304 20.698 1.00 93.19 176 SER A N 1
ATOM 1333 C CA . SER A 1 176 ? -13.813 -16.095 21.582 1.00 93.19 176 SER A CA 1
ATOM 1334 C C . SER A 1 176 ? -12.827 -15.069 21.013 1.00 93.19 176 SER A C 1
ATOM 1336 O O . SER A 1 176 ? -12.671 -14.928 19.796 1.00 93.19 176 SER A O 1
ATOM 1338 N N . THR A 1 177 ? -12.117 -14.371 21.903 1.00 91.12 177 THR A N 1
ATOM 1339 C CA . THR A 1 177 ? -11.144 -13.332 21.532 1.00 91.12 177 THR A CA 1
ATOM 1340 C C . THR A 1 177 ? -10.110 -13.798 20.496 1.00 91.12 177 THR A C 1
ATOM 1342 O O . THR A 1 177 ? -9.916 -13.068 19.525 1.00 91.12 177 THR A O 1
ATOM 1345 N N . PRO A 1 178 ? -9.489 -14.994 20.599 1.00 95.88 178 PRO A N 1
ATOM 1346 C CA . PRO A 1 178 ? -8.540 -15.448 19.580 1.00 95.88 178 PRO A CA 1
ATOM 1347 C C . PRO A 1 178 ? -9.172 -15.593 18.190 1.00 95.88 178 PRO A C 1
ATOM 1349 O O . PRO A 1 178 ? -8.584 -15.168 17.199 1.00 95.88 178 PRO A O 1
ATOM 1352 N N . VAL A 1 179 ? -10.391 -16.137 18.110 1.00 96.50 179 VAL A N 1
ATOM 1353 C CA . VAL A 1 179 ? -11.101 -16.314 16.833 1.00 96.50 179 VAL A CA 1
ATOM 1354 C C . VAL A 1 179 ? -11.506 -14.958 16.253 1.00 96.50 179 VAL A C 1
ATOM 1356 O O . VAL A 1 179 ? -11.323 -14.726 15.059 1.00 96.50 179 VAL A O 1
ATOM 1359 N N . ALA A 1 180 ? -11.976 -14.033 17.094 1.00 95.56 180 ALA A N 1
ATOM 1360 C CA . ALA A 1 180 ? -12.325 -12.677 16.678 1.00 95.56 180 ALA A CA 1
ATOM 1361 C C . ALA A 1 180 ? -11.109 -11.904 16.140 1.00 95.56 180 ALA A C 1
ATOM 1363 O O . ALA A 1 180 ? -11.214 -11.240 15.109 1.00 95.56 180 ALA A O 1
ATOM 1364 N N . ILE A 1 181 ? -9.949 -12.028 16.798 1.00 97.38 181 ILE A N 1
ATOM 1365 C CA . ILE A 1 181 ? -8.681 -11.444 16.340 1.00 97.38 181 ILE A CA 1
ATOM 1366 C C . ILE A 1 181 ? -8.309 -11.997 14.961 1.00 97.38 181 ILE A C 1
ATOM 1368 O O . ILE A 1 181 ? -8.058 -11.215 14.042 1.00 97.38 181 ILE A O 1
ATOM 1372 N N . LEU A 1 182 ? -8.298 -13.324 14.796 1.00 98.00 182 LEU A N 1
ATOM 1373 C CA . LEU A 1 182 ? -7.931 -13.962 13.529 1.00 98.00 182 LEU A CA 1
ATOM 1374 C C . LEU A 1 182 ? -8.873 -13.544 12.397 1.00 98.00 182 LEU A C 1
ATOM 1376 O O . LEU A 1 182 ? -8.412 -13.126 11.337 1.00 98.00 182 LEU A O 1
ATOM 1380 N N . LEU A 1 183 ? -10.186 -13.588 12.636 1.00 97.50 183 LEU A N 1
ATOM 1381 C CA . LEU A 1 183 ? -11.183 -13.244 11.628 1.00 97.50 183 LEU A CA 1
ATOM 1382 C C . LEU A 1 183 ? -11.139 -11.756 11.260 1.00 97.50 183 LEU A C 1
ATOM 1384 O O . LEU A 1 183 ? -11.125 -11.423 10.078 1.00 97.50 183 LEU A O 1
ATOM 1388 N N . SER A 1 184 ? -11.048 -10.856 12.243 1.00 97.12 184 SER A N 1
ATOM 1389 C CA . SER A 1 184 ? -10.916 -9.416 11.980 1.00 97.12 184 SER A CA 1
ATOM 1390 C C . SER A 1 184 ? -9.651 -9.096 11.180 1.00 97.12 184 SER A C 1
ATOM 1392 O O . SER A 1 184 ? -9.676 -8.216 10.323 1.00 97.12 184 SER A O 1
ATOM 1394 N N . SER A 1 185 ? -8.551 -9.803 11.444 1.00 97.69 185 SER A N 1
ATOM 1395 C CA . SER A 1 185 ? -7.267 -9.603 10.759 1.00 97.69 185 SER A CA 1
ATOM 1396 C C . SER A 1 185 ? -7.278 -10.162 9.335 1.00 97.69 185 SER A C 1
ATOM 1398 O O . SER A 1 185 ? -6.748 -9.541 8.413 1.00 97.69 185 SER A O 1
ATOM 1400 N N . ALA A 1 186 ? -7.939 -11.302 9.127 1.00 95.56 186 ALA A N 1
ATOM 1401 C CA . ALA A 1 186 ? -8.186 -11.851 7.797 1.00 95.56 186 ALA A CA 1
ATOM 1402 C C . ALA A 1 186 ? -9.037 -10.892 6.949 1.00 95.56 186 ALA A C 1
ATOM 1404 O O . ALA A 1 186 ? -8.676 -10.594 5.815 1.00 95.56 186 ALA A O 1
ATOM 1405 N N . ILE A 1 187 ? -10.118 -10.342 7.518 1.00 95.12 187 ILE A N 1
ATOM 1406 C CA . ILE A 1 187 ? -10.966 -9.350 6.837 1.00 95.12 187 ILE A CA 1
ATOM 1407 C C . ILE A 1 187 ? -10.167 -8.077 6.530 1.00 95.12 187 ILE A C 1
ATOM 1409 O O . ILE A 1 187 ? -10.249 -7.576 5.413 1.00 95.12 187 ILE A O 1
ATOM 1413 N N . PHE A 1 188 ? -9.362 -7.582 7.478 1.00 95.38 188 PHE A N 1
ATOM 1414 C CA . PHE A 1 188 ? -8.482 -6.428 7.261 1.00 95.38 188 PHE A CA 1
ATOM 1415 C C . PHE A 1 188 ? -7.555 -6.642 6.056 1.00 95.38 188 PHE A C 1
ATOM 1417 O O . PHE A 1 188 ? -7.516 -5.806 5.158 1.00 95.38 188 PHE A O 1
ATOM 1424 N N . GLY A 1 189 ? -6.871 -7.787 5.980 1.00 93.06 189 GLY A N 1
ATOM 1425 C CA . GLY A 1 189 ? -6.018 -8.098 4.830 1.00 93.06 189 GLY A CA 1
ATOM 1426 C C . GLY A 1 189 ? -6.794 -8.278 3.525 1.00 93.06 189 GLY A C 1
ATOM 1427 O O . GLY A 1 189 ? -6.365 -7.787 2.488 1.00 93.06 189 GLY A O 1
ATOM 1428 N N . ALA A 1 190 ? -7.976 -8.901 3.565 1.00 90.25 190 ALA A N 1
ATOM 1429 C CA . ALA A 1 190 ? -8.814 -9.100 2.382 1.00 90.25 190 ALA A CA 1
ATOM 1430 C C . ALA A 1 190 ? -9.328 -7.788 1.764 1.00 90.25 190 ALA A C 1
ATOM 1432 O O . ALA A 1 190 ? -9.535 -7.733 0.549 1.00 90.25 190 ALA A O 1
ATOM 1433 N N . VAL A 1 191 ? -9.538 -6.742 2.577 1.00 89.25 191 VAL A N 1
ATOM 1434 C CA . VAL A 1 191 ? -9.953 -5.426 2.065 1.00 89.25 191 VAL A CA 1
ATOM 1435 C C . VAL A 1 191 ? -8.802 -4.578 1.540 1.00 89.25 191 VAL A C 1
ATOM 1437 O O . VAL A 1 191 ? -9.043 -3.631 0.793 1.00 89.25 191 VAL A O 1
ATOM 1440 N N . HIS A 1 192 ? -7.560 -4.927 1.877 1.00 86.62 192 HIS A N 1
ATOM 1441 C CA . HIS A 1 192 ? -6.387 -4.282 1.307 1.00 86.62 192 HIS A CA 1
ATOM 1442 C C . HIS A 1 192 ? -6.227 -4.775 -0.136 1.00 86.62 192 HIS A C 1
ATOM 1444 O O . HIS A 1 192 ? -5.878 -5.922 -0.416 1.00 86.62 192 HIS A O 1
ATOM 1450 N N . THR A 1 193 ? -6.604 -3.882 -1.054 1.00 63.25 193 THR A N 1
ATOM 1451 C CA . THR A 1 193 ? -7.110 -4.148 -2.415 1.00 63.25 193 THR A CA 1
ATOM 1452 C C . THR A 1 193 ? -6.173 -4.873 -3.385 1.00 63.25 193 THR A C 1
ATOM 1454 O O . THR A 1 193 ? -6.602 -5.225 -4.481 1.00 63.25 193 THR A O 1
ATOM 1457 N N . PHE A 1 194 ? -4.941 -5.170 -2.986 1.00 64.62 194 PHE A N 1
ATOM 1458 C CA . PHE A 1 194 ? -3.904 -5.716 -3.863 1.00 64.62 194 PHE A CA 1
ATOM 1459 C C . PHE A 1 194 ? -3.936 -7.248 -3.982 1.00 64.62 194 PHE A C 1
ATOM 1461 O O . PHE A 1 194 ? -3.264 -7.807 -4.842 1.00 64.62 194 PHE A O 1
ATOM 1468 N N . GLY A 1 195 ? -4.764 -7.924 -3.172 1.00 68.62 195 GLY A N 1
ATOM 1469 C CA . GLY A 1 195 ? -4.996 -9.368 -3.268 1.00 68.62 195 GLY A CA 1
ATOM 1470 C C . GLY A 1 195 ? -3.745 -10.217 -3.012 1.00 68.62 195 GLY A C 1
ATOM 1471 O O . GLY A 1 195 ? -2.711 -9.723 -2.562 1.00 68.62 195 GLY A O 1
ATOM 1472 N N . GLY A 1 196 ? -3.863 -11.527 -3.245 1.00 82.50 196 GLY A N 1
ATOM 1473 C CA . GLY A 1 196 ? -2.740 -12.468 -3.188 1.00 82.50 196 GLY A CA 1
ATOM 1474 C C . GLY A 1 196 ? -1.903 -12.393 -1.903 1.00 82.50 196 GLY A C 1
ATOM 1475 O O . GLY A 1 196 ? -2.427 -12.362 -0.787 1.00 82.50 196 GLY A O 1
ATOM 1476 N N . TRP A 1 197 ? -0.583 -12.365 -2.077 1.00 87.62 197 TRP A N 1
ATOM 1477 C CA . TRP A 1 197 ? 0.398 -12.341 -0.991 1.00 87.62 197 TRP A CA 1
ATOM 1478 C C . TRP A 1 197 ? 0.435 -11.021 -0.219 1.00 87.62 197 TRP A C 1
ATOM 1480 O O . TRP A 1 197 ? 0.738 -11.019 0.976 1.00 87.62 197 TRP A O 1
ATOM 1490 N N . HIS A 1 198 ? 0.051 -9.912 -0.852 1.00 87.00 198 HIS A N 1
ATOM 1491 C CA . HIS A 1 198 ? -0.092 -8.641 -0.155 1.00 87.00 198 HIS A CA 1
ATOM 1492 C C . HIS A 1 198 ? -1.215 -8.697 0.889 1.00 87.00 198 HIS A C 1
ATOM 1494 O O . HIS A 1 198 ? -1.012 -8.297 2.034 1.00 87.00 198 HIS A O 1
ATOM 1500 N N . ALA A 1 199 ? -2.383 -9.241 0.527 1.00 89.50 199 ALA A N 1
ATOM 1501 C CA . ALA A 1 199 ? -3.497 -9.405 1.465 1.00 89.50 199 ALA A CA 1
ATOM 1502 C C . ALA A 1 199 ? -3.089 -10.262 2.677 1.00 89.50 199 ALA A C 1
ATOM 1504 O O . ALA A 1 199 ? -3.439 -9.949 3.814 1.00 89.50 199 ALA A O 1
ATOM 1505 N N . PHE A 1 200 ? -2.278 -11.299 2.449 1.00 91.62 200 PHE A N 1
ATOM 1506 C CA . PHE A 1 200 ? -1.704 -12.113 3.520 1.00 91.62 200 PHE A CA 1
ATOM 1507 C C . PHE A 1 200 ? -0.775 -11.305 4.443 1.00 91.62 200 PHE A C 1
ATOM 1509 O O . PHE A 1 200 ? -0.949 -11.338 5.663 1.00 91.62 200 PHE A O 1
ATOM 1516 N N . ALA A 1 201 ? 0.167 -10.531 3.893 1.00 91.38 201 ALA A N 1
ATOM 1517 C CA . ALA A 1 201 ? 1.041 -9.662 4.688 1.00 91.38 201 ALA A CA 1
ATOM 1518 C C . ALA A 1 201 ? 0.243 -8.614 5.489 1.00 91.38 201 ALA A C 1
ATOM 1520 O O . ALA A 1 201 ? 0.506 -8.399 6.676 1.00 91.38 201 ALA A O 1
ATOM 1521 N N . ALA A 1 202 ? -0.787 -8.023 4.877 1.00 92.56 202 ALA A N 1
ATOM 1522 C CA . ALA A 1 202 ? -1.703 -7.098 5.536 1.00 92.56 202 ALA A CA 1
ATOM 1523 C C . ALA A 1 202 ? -2.493 -7.777 6.669 1.00 92.56 202 ALA A C 1
ATOM 1525 O O . ALA A 1 202 ? -2.675 -7.176 7.727 1.00 92.56 202 ALA A O 1
ATOM 1526 N N . SER A 1 203 ? -2.898 -9.044 6.523 1.00 95.19 203 SER A N 1
ATOM 1527 C CA . SER A 1 203 ? -3.514 -9.810 7.617 1.00 95.19 203 SER A CA 1
ATOM 1528 C C . SER A 1 203 ? -2.571 -10.037 8.797 1.00 95.19 203 SER A C 1
ATOM 1530 O O . SER A 1 203 ? -3.024 -9.998 9.941 1.00 95.19 203 SER A O 1
ATOM 1532 N N . LEU A 1 204 ? -1.270 -10.232 8.557 1.00 95.25 204 LEU A N 1
ATOM 1533 C CA . LEU A 1 204 ? -0.282 -10.361 9.635 1.00 95.25 204 LEU A CA 1
ATOM 1534 C C . LEU A 1 204 ? -0.099 -9.042 10.397 1.00 95.25 204 LEU A C 1
ATOM 1536 O O . LEU A 1 204 ? -0.087 -9.050 11.627 1.00 95.25 204 LEU A O 1
ATOM 1540 N N . LEU A 1 205 ? -0.058 -7.901 9.700 1.00 95.00 205 LEU A N 1
ATOM 1541 C CA . LEU A 1 205 ? -0.136 -6.587 10.357 1.00 95.00 205 LEU A CA 1
ATOM 1542 C C . LEU A 1 205 ? -1.456 -6.415 11.111 1.00 95.00 205 LEU A C 1
ATOM 1544 O O . LEU A 1 205 ? -1.476 -5.936 12.245 1.00 95.00 205 LEU A O 1
ATOM 1548 N N . GLY A 1 206 ? -2.555 -6.873 10.513 1.00 97.06 206 GLY A N 1
ATOM 1549 C CA . GLY A 1 206 ? -3.874 -6.839 11.121 1.00 97.06 206 GLY A CA 1
ATOM 1550 C C . GLY A 1 206 ? -3.914 -7.557 12.471 1.00 97.06 206 GLY A C 1
ATOM 1551 O O . GLY A 1 206 ? -4.458 -7.006 13.435 1.00 97.06 206 GLY A O 1
ATOM 1552 N N . LEU A 1 207 ? -3.267 -8.727 12.534 1.00 97.44 207 LEU A N 1
ATOM 1553 C CA . LEU A 1 207 ? -3.108 -9.565 13.724 1.00 97.44 207 LEU A CA 1
ATOM 1554 C C . LEU A 1 207 ? -2.314 -8.841 14.809 1.00 97.44 207 LEU A C 1
ATOM 1556 O O . LEU A 1 207 ? -2.705 -8.857 15.977 1.00 97.44 207 LEU A O 1
ATOM 1560 N N . MET A 1 208 ? -1.237 -8.160 14.422 1.00 96.44 208 MET A N 1
ATOM 1561 C CA . MET A 1 208 ? -0.430 -7.359 15.336 1.00 96.44 208 MET A CA 1
ATOM 1562 C C . MET A 1 208 ? -1.220 -6.200 15.943 1.00 96.44 208 MET A C 1
ATOM 1564 O O . MET A 1 208 ? -1.231 -6.042 17.163 1.00 96.44 208 MET A O 1
ATOM 1568 N N . PHE A 1 209 ? -1.919 -5.419 15.116 1.00 97.81 209 PHE A N 1
ATOM 1569 C CA . PHE A 1 209 ? -2.731 -4.296 15.591 1.00 97.81 209 PHE A CA 1
ATOM 1570 C C . PHE A 1 209 ? -3.864 -4.773 16.503 1.00 97.81 209 PHE A C 1
ATOM 1572 O O . PHE A 1 209 ? -4.108 -4.175 17.548 1.00 97.81 209 PHE A O 1
ATOM 1579 N N . ALA A 1 210 ? -4.529 -5.881 16.154 1.00 97.44 210 ALA A N 1
ATOM 1580 C CA . ALA A 1 210 ? -5.574 -6.476 16.983 1.00 97.44 210 ALA A CA 1
ATOM 1581 C C . ALA A 1 210 ? -5.027 -6.993 18.328 1.00 97.44 210 ALA A C 1
ATOM 1583 O O . ALA A 1 210 ? -5.645 -6.768 19.368 1.00 97.44 210 ALA A O 1
ATOM 1584 N N . GLY A 1 211 ? -3.854 -7.634 18.328 1.00 95.62 211 GLY A N 1
ATOM 1585 C CA . GLY A 1 211 ? -3.187 -8.088 19.549 1.00 95.62 211 GLY A CA 1
ATOM 1586 C C . GLY A 1 211 ? -2.798 -6.930 20.472 1.00 95.62 211 GLY A C 1
ATOM 1587 O O . GLY A 1 211 ? -3.110 -6.961 21.663 1.00 95.62 211 GLY A O 1
ATOM 1588 N N . VAL A 1 212 ? -2.185 -5.875 19.921 1.00 95.50 212 VAL A N 1
ATOM 1589 C CA . VAL A 1 212 ? -1.829 -4.670 20.689 1.00 95.50 212 VAL A CA 1
ATOM 1590 C C . VAL A 1 212 ? -3.076 -3.951 21.192 1.00 95.50 212 VAL A C 1
ATOM 1592 O O . VAL A 1 212 ? -3.090 -3.521 22.340 1.00 95.50 212 VAL A O 1
ATOM 1595 N N . TYR A 1 213 ? -4.143 -3.879 20.397 1.00 95.56 213 TYR A N 1
ATOM 1596 C CA . TYR A 1 213 ? -5.416 -3.314 20.838 1.00 95.56 213 TYR A CA 1
ATOM 1597 C C . TYR A 1 213 ? -5.981 -4.050 22.059 1.00 95.56 213 TYR A C 1
ATOM 1599 O O . TYR A 1 213 ? -6.335 -3.411 23.048 1.00 95.56 213 TYR A O 1
ATOM 1607 N N . VAL A 1 214 ? -6.026 -5.387 22.029 1.00 92.62 214 VAL A N 1
ATOM 1608 C CA . VAL A 1 214 ? -6.534 -6.182 23.161 1.00 92.62 214 VAL A CA 1
ATOM 1609 C C . VAL A 1 214 ? -5.626 -6.060 24.389 1.00 92.62 214 VAL A C 1
ATOM 1611 O O . VAL A 1 214 ? -6.126 -6.022 25.510 1.00 92.62 214 VAL A O 1
ATOM 1614 N N . TRP A 1 215 ? -4.310 -5.946 24.196 1.00 92.25 215 TRP A N 1
ATOM 1615 C CA . TRP A 1 215 ? -3.358 -5.734 25.289 1.00 92.25 215 TRP A CA 1
ATOM 1616 C C . TRP A 1 215 ? -3.469 -4.339 25.918 1.00 92.25 215 TRP A C 1
ATOM 1618 O O . TRP A 1 215 ? -3.483 -4.206 27.142 1.00 92.25 215 TRP A O 1
ATOM 1628 N N . ARG A 1 216 ? -3.526 -3.292 25.092 1.00 91.94 216 ARG A N 1
ATOM 1629 C CA . ARG A 1 216 ? -3.496 -1.894 25.541 1.00 91.94 216 ARG A CA 1
ATOM 1630 C C . ARG A 1 216 ? -4.867 -1.346 25.909 1.00 91.94 216 ARG A C 1
ATOM 1632 O O . ARG A 1 216 ? -4.931 -0.360 26.632 1.00 91.94 216 ARG A O 1
ATOM 1639 N N . LYS A 1 217 ? -5.943 -1.968 25.417 1.00 88.62 217 LYS A N 1
ATOM 1640 C CA . LYS A 1 217 ? -7.336 -1.539 25.611 1.00 88.62 217 LYS A CA 1
ATOM 1641 C C . LYS A 1 217 ? -7.590 -0.082 25.181 1.00 88.62 217 LYS A C 1
ATOM 1643 O O . LYS A 1 217 ? -8.441 0.603 25.734 1.00 88.62 217 LYS A O 1
ATOM 1648 N N . THR A 1 218 ? -6.866 0.399 24.170 1.00 89.00 218 THR A N 1
ATOM 1649 C CA . THR A 1 218 ? -7.012 1.748 23.599 1.00 89.00 218 THR A CA 1
ATOM 1650 C C . THR A 1 218 ? -6.819 1.709 22.089 1.00 89.00 218 THR A C 1
ATOM 1652 O O . THR A 1 218 ? -6.068 0.879 21.579 1.00 89.00 218 THR A O 1
ATOM 1655 N N . LEU A 1 219 ? -7.483 2.615 21.366 1.00 91.38 219 LEU A N 1
ATOM 1656 C CA . LEU A 1 219 ? -7.260 2.784 19.930 1.00 91.38 219 LEU A CA 1
ATOM 1657 C C . LEU A 1 219 ? -6.032 3.627 19.596 1.00 91.38 219 LEU A C 1
ATOM 1659 O O . LEU A 1 219 ? -5.540 3.531 18.476 1.00 91.38 219 LEU A O 1
ATOM 1663 N N . LEU A 1 220 ? -5.513 4.420 20.536 1.00 93.75 220 LEU A N 1
ATOM 1664 C CA . LEU A 1 220 ? -4.378 5.297 20.245 1.00 93.75 220 LEU A CA 1
ATOM 1665 C C . LEU A 1 220 ? -3.151 4.500 19.801 1.00 93.75 220 LEU A C 1
ATOM 1667 O O . LEU A 1 220 ? -2.555 4.830 18.780 1.00 93.75 220 LEU A O 1
ATOM 1671 N N . THR A 1 221 ? -2.802 3.425 20.514 1.00 95.94 221 THR A N 1
ATOM 1672 C CA . THR A 1 221 ? -1.637 2.602 2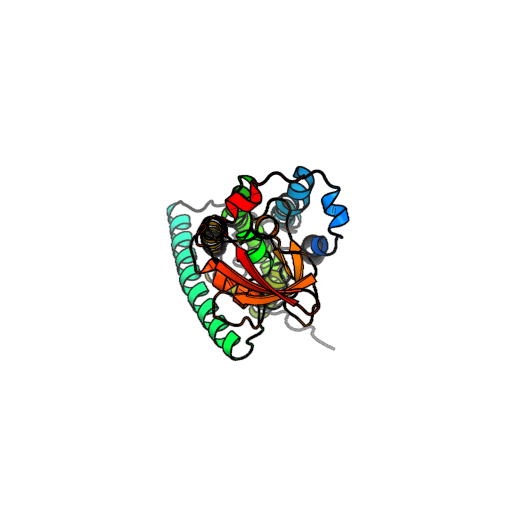0.170 1.00 95.94 221 THR A CA 1
ATOM 1673 C C . THR A 1 221 ? -1.730 2.025 18.756 1.00 95.94 221 THR A C 1
ATOM 1675 O O . THR A 1 221 ? -0.822 2.298 17.973 1.00 95.94 221 THR A O 1
ATOM 1678 N N . PRO A 1 222 ? -2.787 1.277 18.366 1.00 96.81 222 PRO A N 1
ATOM 1679 C CA . PRO A 1 222 ? -2.889 0.762 17.004 1.00 96.81 222 PRO A CA 1
ATOM 1680 C C . PRO A 1 222 ? -3.028 1.876 15.954 1.00 96.81 222 PRO A C 1
ATOM 1682 O O . PRO A 1 222 ? -2.479 1.720 14.868 1.00 96.81 222 PRO A O 1
ATOM 1685 N N . MET A 1 223 ? -3.656 3.022 16.264 1.00 96.94 223 MET A N 1
ATOM 1686 C CA . MET A 1 223 ? -3.695 4.179 15.350 1.00 96.94 223 MET A CA 1
ATOM 1687 C C . MET A 1 223 ? -2.293 4.707 15.057 1.00 96.94 223 MET A C 1
ATOM 1689 O O . MET A 1 223 ? -1.935 4.877 13.893 1.00 96.94 223 MET A O 1
ATOM 1693 N N . PHE A 1 224 ? -1.473 4.922 16.090 1.00 97.94 224 PHE A N 1
ATOM 1694 C CA . PHE A 1 224 ? -0.078 5.320 15.907 1.00 97.94 224 PHE A CA 1
ATOM 1695 C C . PHE A 1 224 ? 0.739 4.231 15.225 1.00 97.94 224 PHE A C 1
ATOM 1697 O O . PHE A 1 224 ? 1.625 4.556 14.433 1.00 97.94 224 PHE A O 1
ATOM 1704 N N . MET A 1 225 ? 0.440 2.954 15.485 1.00 97.81 225 MET A N 1
ATOM 1705 C CA . MET A 1 225 ? 1.131 1.873 14.799 1.00 97.81 225 MET A CA 1
ATOM 1706 C C . MET A 1 225 ? 0.873 1.894 13.295 1.00 97.81 225 MET A C 1
ATOM 1708 O O . MET A 1 225 ? 1.795 1.913 12.480 1.00 97.81 225 MET A O 1
ATOM 1712 N N . HIS A 1 226 ? -0.401 1.946 12.930 1.00 97.06 226 HIS A N 1
ATOM 1713 C CA . HIS A 1 226 ? -0.841 1.979 11.549 1.00 97.06 226 HIS A CA 1
ATOM 1714 C C . HIS A 1 226 ? -0.340 3.250 10.843 1.00 97.06 226 HIS A C 1
ATOM 1716 O O . HIS A 1 226 ? 0.259 3.163 9.771 1.00 97.06 226 HIS A O 1
ATOM 1722 N N . ALA A 1 227 ? -0.453 4.418 11.483 1.00 97.69 227 ALA A N 1
ATOM 1723 C CA . ALA A 1 227 ? 0.111 5.669 10.976 1.00 97.69 227 ALA A CA 1
ATOM 1724 C C . ALA A 1 227 ? 1.624 5.574 10.735 1.00 97.69 227 ALA A C 1
ATOM 1726 O O . ALA A 1 227 ? 2.105 6.004 9.691 1.00 97.69 227 ALA A O 1
ATOM 1727 N N . THR A 1 228 ? 2.377 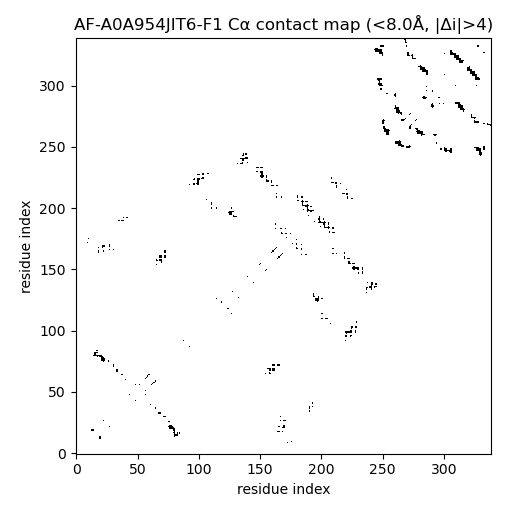4.964 11.654 1.00 96.38 228 THR A N 1
ATOM 1728 C CA . THR A 1 228 ? 3.829 4.780 11.502 1.00 96.38 228 THR A CA 1
ATOM 1729 C C . THR A 1 228 ? 4.154 3.899 10.300 1.00 96.38 228 THR A C 1
ATOM 1731 O O . THR A 1 228 ? 5.009 4.257 9.490 1.00 96.38 228 THR A O 1
ATOM 1734 N N . ASN A 1 229 ? 3.453 2.775 10.138 1.00 93.81 229 ASN A N 1
ATOM 1735 C CA . ASN A 1 229 ? 3.665 1.871 9.007 1.00 93.81 229 ASN A CA 1
ATOM 1736 C C . ASN A 1 229 ? 3.374 2.567 7.672 1.00 93.81 229 ASN A C 1
ATOM 1738 O O . ASN A 1 229 ? 4.207 2.534 6.764 1.00 93.81 229 ASN A O 1
ATOM 1742 N N . ASN A 1 230 ? 2.238 3.260 7.577 1.00 93.38 230 ASN A N 1
ATOM 1743 C CA . ASN A 1 230 ? 1.849 3.961 6.355 1.00 93.38 230 ASN A CA 1
ATOM 1744 C C . ASN A 1 230 ? 2.769 5.149 6.067 1.00 93.38 230 ASN A C 1
ATOM 1746 O O . ASN A 1 230 ? 3.066 5.420 4.903 1.00 93.38 230 ASN A O 1
ATOM 1750 N N . PHE A 1 231 ? 3.276 5.825 7.101 1.00 95.12 231 PHE A N 1
ATOM 1751 C CA . PHE A 1 231 ? 4.272 6.883 6.954 1.00 95.12 231 PHE A CA 1
ATOM 1752 C C . PHE A 1 231 ? 5.576 6.338 6.366 1.00 95.12 231 PHE A C 1
ATOM 1754 O O . PHE A 1 231 ? 6.095 6.910 5.411 1.00 95.12 231 PHE A O 1
ATOM 1761 N N . MET A 1 232 ? 6.084 5.214 6.882 1.00 92.12 232 MET A N 1
ATOM 1762 C CA . MET A 1 232 ? 7.310 4.593 6.370 1.00 92.12 232 MET A CA 1
ATOM 1763 C C . MET A 1 232 ? 7.159 4.162 4.909 1.00 92.12 232 MET A C 1
ATOM 1765 O O . MET A 1 232 ? 8.028 4.465 4.092 1.00 92.12 232 MET A O 1
ATOM 1769 N N . VAL A 1 233 ? 6.041 3.519 4.557 1.00 89.25 233 VAL A N 1
ATOM 1770 C CA . VAL A 1 233 ? 5.743 3.141 3.166 1.00 89.25 233 VAL A CA 1
ATOM 1771 C C . VAL A 1 233 ? 5.625 4.381 2.278 1.00 89.25 233 VAL A C 1
ATOM 1773 O O . VAL A 1 233 ? 6.245 4.433 1.220 1.00 89.25 233 VAL A O 1
ATOM 1776 N N . SER A 1 234 ? 4.904 5.411 2.725 1.00 91.56 234 SER A N 1
ATOM 1777 C CA .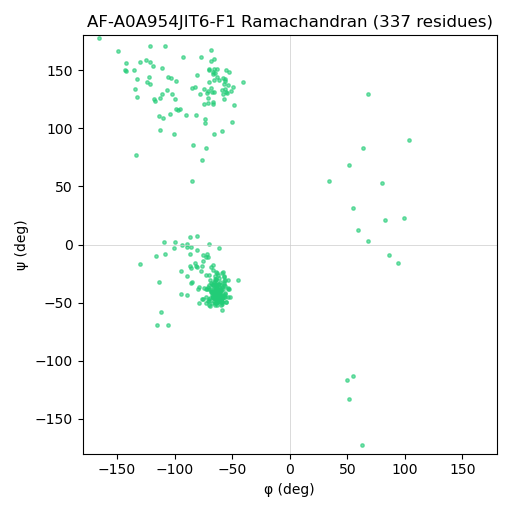 SER A 1 234 ? 4.751 6.670 1.985 1.00 91.56 234 SER A CA 1
ATOM 1778 C C . SER A 1 234 ? 6.083 7.382 1.762 1.00 91.56 234 SER A C 1
ATOM 1780 O O . SER A 1 234 ? 6.321 7.916 0.682 1.00 91.56 234 SER A O 1
ATOM 1782 N N . LEU A 1 235 ? 6.969 7.376 2.760 1.00 92.88 235 LEU A N 1
ATOM 1783 C CA . LEU A 1 235 ? 8.298 7.970 2.665 1.00 92.88 235 LEU A CA 1
ATOM 1784 C C . LEU A 1 235 ? 9.176 7.219 1.658 1.00 92.88 235 LEU A C 1
ATOM 1786 O O . LEU A 1 235 ? 9.837 7.852 0.835 1.00 92.88 235 LEU A O 1
ATOM 1790 N N . VAL A 1 236 ? 9.160 5.882 1.699 1.00 90.56 236 VAL A N 1
ATOM 1791 C CA . VAL A 1 236 ? 9.885 5.039 0.736 1.00 90.56 236 VAL A CA 1
ATOM 1792 C C . VAL A 1 236 ? 9.352 5.257 -0.678 1.00 90.56 236 VAL A C 1
ATOM 1794 O O . VAL A 1 236 ? 10.145 5.496 -1.585 1.00 90.56 236 VAL A O 1
ATOM 1797 N N . LEU A 1 237 ? 8.029 5.252 -0.859 1.00 90.12 237 LEU A N 1
ATOM 1798 C CA . LEU A 1 237 ? 7.388 5.516 -2.148 1.00 90.12 237 LEU A CA 1
ATOM 1799 C C . LEU A 1 237 ? 7.749 6.895 -2.691 1.00 90.12 237 LEU A C 1
ATOM 1801 O O . LEU A 1 237 ? 8.122 7.021 -3.854 1.00 90.12 237 LEU A O 1
ATOM 1805 N N . LEU A 1 238 ? 7.693 7.928 -1.851 1.00 91.69 238 LEU A N 1
ATOM 1806 C CA . LEU A 1 238 ? 8.046 9.282 -2.257 1.00 91.69 238 LEU A CA 1
ATOM 1807 C C . LEU A 1 238 ? 9.517 9.373 -2.683 1.00 91.69 238 LEU A C 1
ATOM 1809 O O . LEU A 1 238 ? 9.827 9.954 -3.722 1.00 91.69 238 LEU A O 1
ATOM 1813 N N . ALA A 1 239 ? 10.425 8.767 -1.914 1.00 91.38 239 ALA A N 1
ATOM 1814 C CA . ALA A 1 239 ? 11.836 8.699 -2.278 1.00 91.38 239 ALA A CA 1
ATOM 1815 C C . ALA A 1 239 ? 12.036 7.963 -3.614 1.00 91.38 239 ALA A C 1
ATOM 1817 O O . ALA A 1 239 ? 12.775 8.445 -4.473 1.00 91.38 239 ALA A O 1
ATOM 1818 N N . GLN A 1 240 ? 11.346 6.837 -3.818 1.00 89.56 240 GLN A N 1
ATOM 1819 C CA . GLN A 1 240 ? 11.373 6.086 -5.073 1.00 89.56 240 GLN A CA 1
ATOM 1820 C C . GLN A 1 240 ? 10.855 6.912 -6.249 1.00 89.56 240 GLN A C 1
ATOM 1822 O O . GLN A 1 240 ? 11.524 6.938 -7.275 1.00 89.56 240 GLN A O 1
ATOM 1827 N N . MET A 1 241 ? 9.752 7.651 -6.102 1.00 89.38 241 MET A N 1
ATOM 1828 C CA . MET A 1 241 ? 9.241 8.540 -7.154 1.00 89.38 241 MET A CA 1
ATOM 1829 C C . MET A 1 241 ? 10.303 9.534 -7.609 1.00 89.38 241 MET A C 1
ATOM 1831 O O . MET A 1 241 ? 10.547 9.661 -8.809 1.00 89.38 241 MET A O 1
ATOM 1835 N N . PHE A 1 242 ? 10.961 10.216 -6.665 1.00 88.69 242 PHE A N 1
ATOM 1836 C CA . PHE A 1 242 ? 12.016 11.181 -6.981 1.00 88.69 242 PHE A CA 1
ATOM 1837 C C . PHE A 1 242 ? 13.234 10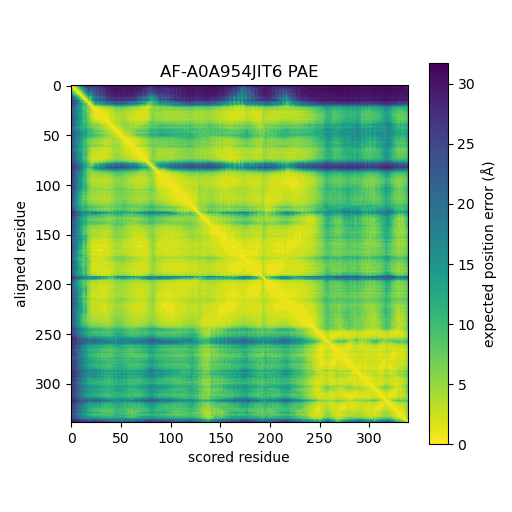.525 -7.632 1.00 88.69 242 PHE A C 1
ATOM 1839 O O . PHE A 1 242 ? 13.768 11.069 -8.598 1.00 88.69 242 PHE A O 1
ATOM 1846 N N . MET A 1 243 ? 13.656 9.354 -7.148 1.00 87.31 243 MET A N 1
ATOM 1847 C CA . MET A 1 243 ? 14.751 8.601 -7.767 1.00 87.31 243 MET A CA 1
ATOM 1848 C C . MET A 1 243 ? 14.389 8.144 -9.186 1.00 87.31 243 MET A C 1
ATOM 1850 O O . MET A 1 243 ? 15.196 8.290 -10.104 1.00 87.31 243 MET A O 1
ATOM 1854 N N . ASN A 1 244 ? 13.158 7.670 -9.390 1.00 87.06 244 ASN A N 1
ATOM 1855 C CA . ASN A 1 244 ? 12.664 7.181 -10.673 1.00 87.06 244 ASN A CA 1
ATOM 1856 C C . ASN A 1 244 ? 12.586 8.293 -11.728 1.00 87.06 244 ASN A C 1
ATOM 1858 O O . ASN A 1 244 ? 12.831 8.015 -12.900 1.00 87.06 244 ASN A O 1
ATOM 1862 N N . GLN A 1 245 ? 12.354 9.558 -11.344 1.00 83.50 245 GLN A N 1
ATOM 1863 C CA . GLN A 1 245 ? 12.397 10.695 -12.283 1.00 83.50 245 GLN A CA 1
ATOM 1864 C C . GLN A 1 245 ? 13.741 10.821 -13.017 1.00 83.50 245 GLN A C 1
ATOM 1866 O O . GLN A 1 245 ? 13.768 11.215 -14.182 1.00 83.50 245 GLN A O 1
ATOM 1871 N N . GLY A 1 246 ? 14.849 10.496 -12.345 1.00 85.00 246 GLY A N 1
ATOM 1872 C CA . GLY A 1 246 ? 16.202 10.590 -12.901 1.00 85.00 246 GLY A CA 1
ATOM 1873 C C . GLY A 1 246 ? 16.682 9.329 -13.618 1.00 85.00 246 GLY A C 1
ATOM 1874 O O . GLY A 1 246 ? 17.820 9.303 -14.084 1.00 85.00 246 GLY A O 1
ATOM 1875 N N . THR A 1 247 ? 15.861 8.277 -13.683 1.00 88.19 247 THR A N 1
ATOM 1876 C CA . THR A 1 247 ? 16.261 7.024 -14.333 1.00 88.19 247 THR A CA 1
ATOM 1877 C C . THR A 1 247 ? 16.363 7.197 -15.842 1.00 88.19 247 THR A C 1
ATOM 1879 O O . THR A 1 247 ? 15.539 7.872 -16.455 1.00 88.19 247 THR A O 1
ATOM 1882 N N . SER A 1 248 ? 17.392 6.591 -16.429 1.00 91.94 248 SER A N 1
ATOM 1883 C CA . SER A 1 248 ? 17.587 6.571 -17.876 1.00 91.94 248 SER A CA 1
ATOM 1884 C C . SER A 1 248 ? 16.516 5.732 -18.558 1.00 91.94 248 SER A C 1
ATOM 1886 O O . SER A 1 248 ? 16.233 4.610 -18.130 1.00 91.94 248 SER A O 1
ATOM 1888 N N . VAL A 1 249 ? 15.963 6.260 -19.644 1.00 93.75 249 VAL A N 1
ATOM 1889 C CA . VAL A 1 249 ? 14.955 5.616 -20.488 1.00 93.75 249 VAL A CA 1
ATOM 1890 C C . VAL A 1 249 ? 15.201 5.956 -21.957 1.00 93.75 249 VAL A C 1
ATOM 1892 O O . VAL A 1 249 ? 15.811 6.976 -22.273 1.00 93.75 249 VAL A O 1
ATOM 1895 N N . ILE A 1 250 ? 14.717 5.100 -22.857 1.00 94.81 250 ILE A N 1
ATOM 1896 C CA . ILE A 1 250 ? 14.797 5.321 -24.312 1.00 94.81 250 ILE A CA 1
ATOM 1897 C C . ILE A 1 250 ? 13.426 5.480 -24.984 1.00 94.81 250 ILE A C 1
ATOM 1899 O O . ILE A 1 250 ? 13.389 5.896 -26.128 1.00 94.81 250 ILE A O 1
ATOM 1903 N N . GLY A 1 251 ? 12.320 5.216 -24.276 1.00 93.44 251 GLY A N 1
ATOM 1904 C CA . GLY A 1 251 ? 10.956 5.401 -24.793 1.00 93.44 251 GLY A CA 1
ATOM 1905 C C . GLY A 1 251 ? 10.459 4.274 -25.700 1.00 93.44 251 GLY A C 1
ATOM 1906 O O . GLY A 1 251 ? 10.013 4.528 -26.810 1.00 93.44 251 GLY A O 1
ATOM 1907 N N . ILE A 1 252 ? 10.536 3.032 -25.219 1.00 94.31 252 ILE A N 1
ATOM 1908 C CA . ILE A 1 252 ? 9.960 1.858 -25.888 1.00 94.31 252 ILE A CA 1
ATOM 1909 C C . ILE A 1 252 ? 9.112 1.048 -24.910 1.00 94.31 252 ILE A C 1
ATOM 1911 O O . ILE A 1 252 ? 9.359 1.096 -23.700 1.00 94.31 252 ILE A O 1
ATOM 1915 N N . SER A 1 253 ? 8.182 0.263 -25.444 1.00 92.12 253 SER A N 1
ATOM 1916 C CA . SER A 1 253 ? 7.410 -0.743 -24.714 1.00 92.12 253 SER A CA 1
ATOM 1917 C C . SER A 1 253 ? 7.573 -2.119 -25.376 1.00 92.12 253 SER A C 1
ATOM 1919 O O . SER A 1 253 ? 7.619 -2.191 -26.610 1.00 92.12 253 SER A O 1
ATOM 1921 N N . PRO A 1 254 ? 7.697 -3.214 -24.604 1.00 93.12 254 PRO A N 1
ATOM 1922 C CA . PRO A 1 254 ? 7.718 -4.564 -25.162 1.00 93.12 254 PRO A CA 1
ATOM 1923 C C . PRO A 1 254 ? 6.385 -4.925 -25.828 1.00 93.12 254 PRO A C 1
ATOM 1925 O O . PRO A 1 254 ? 5.325 -4.502 -25.368 1.00 93.12 254 PRO A O 1
ATOM 1928 N N . GLU A 1 255 ? 6.439 -5.745 -26.878 1.00 92.31 255 GLU A N 1
ATOM 1929 C CA . GLU A 1 255 ? 5.242 -6.379 -27.440 1.00 92.31 255 GLU A CA 1
ATOM 1930 C C . GLU A 1 255 ? 4.679 -7.376 -26.410 1.00 92.31 255 GLU A C 1
ATOM 1932 O O . GLU A 1 255 ? 5.412 -8.274 -25.974 1.00 92.31 255 GLU A O 1
ATOM 1937 N N . PRO A 1 256 ? 3.408 -7.240 -25.990 1.00 87.31 256 PRO A N 1
ATOM 1938 C CA . PRO A 1 256 ? 2.798 -8.176 -25.054 1.00 87.31 256 PRO A CA 1
ATOM 1939 C C . PRO A 1 256 ? 2.839 -9.614 -25.587 1.00 87.31 256 PRO A C 1
ATOM 1941 O O . PRO A 1 256 ? 2.591 -9.857 -26.764 1.00 87.31 256 PRO A O 1
ATOM 1944 N N . ASP A 1 257 ? 3.143 -10.574 -24.712 1.00 84.19 257 ASP A N 1
ATOM 1945 C CA . ASP A 1 257 ? 3.150 -12.017 -25.007 1.00 84.19 257 ASP A CA 1
ATOM 1946 C C . ASP A 1 257 ? 4.106 -12.475 -26.130 1.00 84.19 257 ASP A C 1
ATOM 1948 O O . ASP A 1 257 ? 4.054 -13.630 -26.571 1.00 84.19 257 ASP A O 1
ATOM 1952 N N . ALA A 1 258 ? 5.022 -11.612 -26.578 1.00 81.81 258 ALA A N 1
ATOM 1953 C CA . ALA A 1 258 ? 6.059 -12.004 -27.517 1.00 81.81 258 ALA A CA 1
ATOM 1954 C C . ALA A 1 258 ? 7.015 -13.024 -26.876 1.00 81.81 258 ALA A C 1
ATOM 1956 O O . ALA A 1 258 ? 7.534 -12.832 -25.777 1.00 81.81 258 ALA A O 1
ATOM 1957 N N . ALA A 1 259 ? 7.280 -14.121 -27.592 1.00 82.75 259 ALA A N 1
ATOM 1958 C CA . ALA A 1 259 ? 8.262 -15.124 -27.172 1.00 82.75 259 ALA A CA 1
ATOM 1959 C C . ALA A 1 259 ? 9.718 -14.632 -27.315 1.00 82.75 259 ALA A C 1
ATOM 1961 O O . ALA A 1 259 ? 10.644 -15.297 -26.851 1.00 82.75 259 ALA A O 1
ATOM 1962 N N . ASP A 1 260 ? 9.921 -13.499 -27.991 1.00 87.69 260 ASP A N 1
ATOM 1963 C CA . ASP A 1 260 ? 11.200 -12.836 -28.208 1.00 87.69 260 ASP A CA 1
ATOM 1964 C C . ASP A 1 260 ? 11.205 -11.400 -27.653 1.00 87.69 260 ASP A C 1
ATOM 1966 O O . ASP A 1 260 ? 10.187 -10.864 -27.222 1.00 87.69 260 ASP A O 1
ATOM 1970 N N . TYR A 1 261 ? 12.376 -10.757 -27.632 1.00 91.50 261 TYR A N 1
ATOM 1971 C CA . TYR A 1 261 ? 12.574 -9.427 -27.031 1.00 91.50 261 TYR A CA 1
ATOM 1972 C C . TYR A 1 261 ? 12.209 -8.310 -28.016 1.00 91.50 261 TYR A C 1
ATOM 1974 O O . TYR A 1 261 ? 13.019 -7.444 -28.365 1.00 91.50 261 TYR A O 1
ATOM 1982 N N . ARG A 1 262 ? 10.982 -8.393 -28.524 1.00 94.50 262 ARG A N 1
ATOM 1983 C CA . ARG A 1 262 ? 10.446 -7.526 -29.564 1.00 94.50 262 ARG A CA 1
ATOM 1984 C C . ARG A 1 262 ? 9.879 -6.230 -29.010 1.00 94.50 262 ARG A C 1
ATOM 1986 O O . ARG A 1 262 ? 9.119 -6.230 -28.044 1.00 94.50 262 ARG A O 1
ATOM 1993 N N . ILE A 1 263 ? 10.223 -5.128 -29.662 1.00 96.25 263 ILE A N 1
ATOM 1994 C CA . ILE A 1 263 ? 9.620 -3.822 -29.420 1.00 96.25 263 ILE A CA 1
ATOM 1995 C C . ILE A 1 263 ? 8.186 -3.847 -29.950 1.00 96.25 263 ILE A C 1
ATOM 1997 O O . ILE A 1 263 ? 7.984 -4.091 -31.138 1.00 96.25 263 ILE A O 1
ATOM 2001 N N . GLY A 1 264 ? 7.211 -3.583 -29.086 1.00 95.56 264 GLY A N 1
ATOM 2002 C CA . GLY A 1 264 ? 5.815 -3.413 -29.489 1.00 95.56 264 GLY A CA 1
ATOM 2003 C C . GLY A 1 264 ? 5.503 -1.966 -29.838 1.00 95.56 264 GLY A C 1
ATOM 2004 O O . GLY A 1 264 ? 4.907 -1.677 -30.870 1.00 95.56 264 GLY A O 1
ATOM 2005 N N . GLU A 1 265 ? 5.997 -1.033 -29.024 1.00 94.69 265 GLU A N 1
ATOM 2006 C CA . GLU A 1 265 ? 5.775 0.397 -29.226 1.00 94.69 265 GLU A CA 1
ATOM 2007 C C . GLU A 1 265 ? 7.077 1.189 -29.096 1.00 94.69 265 GLU A C 1
ATOM 2009 O O . GLU A 1 265 ? 7.921 0.904 -28.241 1.00 94.69 265 GLU A O 1
ATOM 2014 N N . VAL A 1 266 ? 7.217 2.210 -29.938 1.00 96.12 266 VAL A N 1
ATOM 2015 C CA . VAL A 1 266 ? 8.239 3.253 -29.833 1.00 96.12 266 VAL A CA 1
ATOM 2016 C C . VAL A 1 266 ? 7.503 4.567 -29.614 1.00 96.12 266 VAL A C 1
ATOM 2018 O O . VAL A 1 266 ? 6.636 4.920 -30.409 1.00 96.12 266 VAL A O 1
ATOM 2021 N N . TYR A 1 267 ? 7.818 5.271 -28.529 1.00 93.88 267 TYR A N 1
ATOM 2022 C CA . TYR A 1 267 ? 7.109 6.498 -28.183 1.00 93.88 267 TYR A CA 1
ATOM 2023 C C . TYR A 1 267 ? 7.539 7.652 -29.104 1.00 93.88 267 TYR A C 1
ATOM 2025 O O . TYR A 1 267 ? 8.747 7.844 -29.285 1.00 93.88 267 TYR A O 1
ATOM 2033 N N . PRO A 1 268 ? 6.595 8.441 -29.649 1.00 92.38 268 PRO A N 1
ATOM 2034 C CA . PRO A 1 268 ? 6.917 9.604 -30.473 1.00 92.38 268 PRO A CA 1
ATOM 2035 C C . PRO A 1 268 ? 7.827 10.609 -29.755 1.00 92.38 268 PRO A C 1
ATOM 2037 O O . PRO A 1 268 ? 7.698 10.836 -28.548 1.00 92.38 268 PRO A O 1
ATOM 2040 N N . GLY A 1 269 ? 8.774 11.186 -30.490 1.00 91.50 269 GLY A N 1
ATOM 2041 C CA . GLY A 1 269 ? 9.784 12.126 -30.000 1.00 91.50 269 GLY A CA 1
ATOM 2042 C C . GLY A 1 269 ? 10.824 11.518 -29.051 1.00 91.50 269 GLY A C 1
ATOM 2043 O O . GLY A 1 269 ? 11.651 12.245 -28.503 1.00 91.50 269 GLY A O 1
ATOM 2044 N N . SER A 1 270 ? 10.779 10.207 -28.798 1.00 95.44 270 SER A N 1
ATOM 2045 C CA . SER A 1 270 ? 11.686 9.553 -27.855 1.00 95.44 270 SER A CA 1
ATOM 2046 C C . SER A 1 270 ? 13.086 9.328 -28.436 1.00 95.44 270 SER A C 1
ATOM 2048 O O . SER A 1 270 ? 13.248 9.238 -29.655 1.00 95.44 270 SER A O 1
ATOM 2050 N N . PRO A 1 271 ? 14.110 9.104 -27.587 1.00 96.12 271 PRO A N 1
ATOM 2051 C CA . PRO A 1 271 ? 15.434 8.723 -28.074 1.00 96.12 271 PRO A CA 1
ATOM 2052 C C . PRO A 1 271 ? 15.443 7.468 -28.945 1.00 96.12 271 PRO A C 1
ATOM 2054 O O . PRO A 1 271 ? 16.308 7.326 -29.806 1.00 96.12 271 PRO A O 1
ATOM 2057 N N . ALA A 1 272 ? 14.525 6.532 -28.700 1.00 96.88 272 ALA A N 1
ATOM 2058 C CA . ALA A 1 272 ? 14.385 5.334 -29.506 1.00 96.88 272 ALA A CA 1
ATOM 2059 C C . ALA A 1 272 ? 13.912 5.655 -30.926 1.00 96.88 272 ALA A C 1
ATOM 2061 O O . ALA A 1 272 ? 14.495 5.140 -31.880 1.00 96.88 272 ALA A O 1
ATOM 2062 N N . GLU A 1 273 ? 12.915 6.530 -31.063 1.00 96.44 273 GLU A N 1
ATOM 2063 C CA . GLU A 1 273 ? 12.439 6.994 -32.367 1.00 96.44 273 GLU A CA 1
ATOM 2064 C C . GLU A 1 273 ? 13.537 7.764 -33.110 1.00 96.44 273 GLU A C 1
ATOM 2066 O O . GLU A 1 273 ? 13.836 7.453 -34.263 1.00 96.44 273 GLU A O 1
ATOM 2071 N N . GLU A 1 274 ? 14.212 8.700 -32.433 1.00 95.81 274 GLU A N 1
ATOM 2072 C CA . GLU A 1 274 ? 15.327 9.471 -33.003 1.00 95.81 274 GLU A CA 1
ATOM 2073 C C . GLU A 1 274 ? 16.488 8.575 -33.464 1.00 95.81 274 GLU A C 1
ATOM 2075 O O . GLU A 1 274 ? 17.146 8.853 -34.469 1.00 95.81 274 GLU A O 1
ATOM 2080 N N . ALA A 1 275 ? 16.738 7.481 -32.740 1.00 96.75 275 ALA A N 1
ATOM 2081 C CA . ALA A 1 275 ? 17.737 6.478 -33.095 1.00 96.75 275 ALA A CA 1
ATOM 2082 C C . ALA A 1 275 ? 17.292 5.563 -34.254 1.00 96.75 275 ALA A C 1
ATOM 2084 O O . ALA A 1 275 ? 18.105 4.795 -34.775 1.00 96.75 275 ALA A O 1
ATOM 2085 N N . GLY A 1 276 ? 16.026 5.638 -34.670 1.00 96.81 276 GLY A N 1
ATOM 2086 C CA . GLY A 1 276 ? 15.458 4.848 -35.758 1.00 96.81 276 GLY A CA 1
ATOM 2087 C C . GLY A 1 276 ? 15.023 3.438 -35.356 1.00 96.81 276 GLY A C 1
ATOM 2088 O O . GLY A 1 276 ? 14.919 2.574 -36.235 1.00 96.81 276 GLY A O 1
ATOM 2089 N N . LEU A 1 277 ? 14.788 3.185 -34.061 1.00 97.62 277 LEU A N 1
ATOM 2090 C CA . LEU A 1 277 ? 14.114 1.965 -33.604 1.00 97.62 277 LEU A CA 1
ATOM 2091 C C . LEU A 1 277 ? 12.661 1.965 -34.074 1.00 97.62 277 LEU A C 1
ATOM 2093 O O . LEU A 1 277 ? 12.039 3.017 -34.217 1.00 97.62 277 LEU A O 1
ATOM 2097 N N . GLN A 1 278 ? 12.126 0.776 -34.327 1.00 97.31 278 GLN A N 1
ATOM 2098 C CA . GLN A 1 278 ? 10.782 0.599 -34.867 1.00 97.31 278 GLN A CA 1
ATOM 2099 C C . GLN A 1 278 ? 10.031 -0.505 -34.118 1.00 97.31 278 GLN A C 1
ATOM 2101 O O . GLN A 1 278 ? 10.654 -1.466 -33.659 1.00 97.31 278 GLN A O 1
ATOM 2106 N N . PRO A 1 279 ? 8.692 -0.419 -34.025 1.00 96.94 279 PRO A N 1
ATOM 2107 C CA . PRO A 1 279 ? 7.873 -1.573 -33.676 1.00 96.94 279 PRO A CA 1
ATOM 2108 C C . PRO A 1 279 ? 8.239 -2.788 -34.536 1.00 96.94 279 PRO A C 1
ATOM 2110 O O . PRO A 1 279 ? 8.432 -2.672 -35.746 1.00 96.94 279 PRO A O 1
ATOM 2113 N N . GLY A 1 280 ? 8.352 -3.956 -33.910 1.00 95.12 280 GLY A N 1
ATOM 2114 C CA . GLY A 1 280 ? 8.767 -5.201 -34.553 1.00 95.12 280 GLY A CA 1
ATOM 2115 C C . GLY A 1 280 ? 10.264 -5.510 -34.459 1.00 95.12 280 GLY A C 1
ATOM 2116 O O . GLY A 1 280 ? 10.631 -6.672 -34.639 1.00 95.12 280 GLY A O 1
ATOM 2117 N N . ASP A 1 281 ? 11.111 -4.539 -34.117 1.00 97.19 281 ASP A N 1
ATOM 2118 C CA . ASP A 1 281 ? 12.536 -4.757 -33.856 1.00 97.19 281 ASP A CA 1
ATOM 2119 C C . ASP A 1 281 ? 12.754 -5.751 -32.712 1.00 97.19 281 ASP A C 1
ATOM 2121 O O . ASP A 1 281 ? 12.165 -5.608 -31.642 1.00 97.19 281 ASP A O 1
ATOM 2125 N N . VAL A 1 282 ? 13.638 -6.734 -32.899 1.00 96.50 282 VAL A N 1
ATOM 2126 C CA . VAL A 1 282 ? 14.011 -7.686 -31.840 1.00 96.50 282 VAL A CA 1
ATOM 2127 C C . VAL A 1 282 ? 15.383 -7.326 -31.292 1.00 96.50 282 VAL A C 1
ATOM 2129 O O . VAL A 1 282 ? 16.395 -7.467 -31.979 1.00 96.50 282 VAL A O 1
ATOM 2132 N N . ILE A 1 283 ? 15.440 -6.874 -30.044 1.00 96.56 283 ILE A N 1
ATOM 2133 C CA . ILE A 1 283 ? 16.701 -6.494 -29.405 1.00 96.56 283 ILE A CA 1
ATOM 2134 C C . ILE A 1 283 ? 17.422 -7.770 -28.969 1.00 96.56 283 ILE A C 1
ATOM 2136 O O . ILE A 1 283 ? 16.840 -8.633 -28.329 1.00 96.56 283 ILE A O 1
ATOM 2140 N N . THR A 1 284 ? 18.696 -7.914 -29.321 1.00 95.94 284 THR A N 1
ATOM 2141 C CA . THR A 1 284 ? 19.490 -9.109 -28.972 1.00 95.94 284 THR A CA 1
ATOM 2142 C C . THR A 1 284 ? 20.621 -8.792 -28.004 1.00 95.94 284 THR A C 1
ATOM 2144 O O . THR A 1 284 ? 20.968 -9.627 -27.172 1.00 95.94 284 THR A O 1
ATOM 2147 N N . HIS A 1 285 ? 21.186 -7.585 -28.096 1.00 96.81 285 HIS A N 1
ATOM 2148 C CA . HIS A 1 285 ? 22.275 -7.134 -27.237 1.00 96.81 285 HIS A CA 1
ATOM 2149 C C . HIS A 1 285 ? 22.112 -5.659 -26.886 1.00 96.81 285 HIS A C 1
ATOM 2151 O O . HIS A 1 285 ? 21.633 -4.863 -27.700 1.00 96.81 285 HIS A O 1
ATOM 2157 N N . ILE A 1 286 ? 22.598 -5.303 -25.701 1.00 95.75 286 ILE A N 1
ATOM 2158 C CA . ILE A 1 286 ? 22.908 -3.933 -25.308 1.00 95.75 286 ILE A CA 1
ATOM 2159 C C . ILE A 1 286 ? 24.402 -3.836 -25.009 1.00 95.75 286 ILE A C 1
ATOM 2161 O O . ILE A 1 286 ? 24.966 -4.582 -24.210 1.00 95.75 286 ILE A O 1
ATOM 2165 N N . ASP A 1 287 ? 25.042 -2.902 -25.692 1.00 93.94 287 ASP A N 1
ATOM 2166 C CA . ASP A 1 287 ? 26.480 -2.796 -25.863 1.00 93.94 287 ASP A CA 1
ATOM 2167 C C . ASP A 1 287 ? 27.068 -4.139 -26.323 1.00 93.94 287 ASP A C 1
ATOM 2169 O O . ASP A 1 287 ? 26.731 -4.627 -27.399 1.00 93.94 287 ASP A O 1
ATOM 2173 N N . GLU A 1 288 ? 27.924 -4.750 -25.507 1.00 91.19 288 GLU A N 1
ATOM 2174 C CA . GLU A 1 288 ? 28.542 -6.053 -25.774 1.00 91.19 288 GLU A CA 1
ATOM 2175 C C . GLU A 1 288 ? 27.840 -7.205 -25.035 1.00 91.19 288 GLU A C 1
ATOM 2177 O O . GLU A 1 288 ? 28.289 -8.348 -25.102 1.00 91.19 288 GLU A O 1
ATOM 2182 N N . GLN A 1 289 ? 26.762 -6.923 -24.296 1.00 94.12 289 GLN A N 1
ATOM 2183 C CA . GLN A 1 289 ? 26.085 -7.904 -23.449 1.00 94.12 289 GLN A CA 1
ATOM 2184 C C . GLN A 1 289 ? 24.802 -8.419 -24.117 1.00 94.12 289 GLN A C 1
ATOM 2186 O O . GLN A 1 289 ? 23.976 -7.605 -24.545 1.00 94.12 289 GLN A O 1
ATOM 2191 N N . PRO A 1 290 ? 24.597 -9.747 -24.202 1.00 95.19 290 PRO A N 1
ATOM 2192 C CA . PRO A 1 290 ? 23.328 -10.302 -24.650 1.00 95.19 290 PRO A CA 1
ATOM 2193 C C . PRO A 1 290 ? 22.234 -9.996 -23.627 1.00 95.19 290 PRO A C 1
ATOM 2195 O O . PRO A 1 290 ? 22.496 -9.963 -22.422 1.00 95.19 290 PRO A O 1
ATOM 2198 N N . ILE A 1 291 ? 21.008 -9.802 -24.106 1.00 94.00 291 ILE A N 1
ATOM 2199 C CA . ILE A 1 291 ? 19.831 -9.715 -23.235 1.00 94.00 291 ILE A CA 1
ATOM 2200 C C . ILE A 1 291 ? 19.040 -11.023 -23.293 1.00 94.00 291 ILE A C 1
ATOM 2202 O O . ILE A 1 291 ? 18.951 -11.646 -24.353 1.00 94.00 291 ILE A O 1
ATOM 2206 N N . ASN A 1 292 ? 18.478 -11.438 -22.157 1.00 89.88 292 ASN A N 1
ATOM 2207 C CA . ASN A 1 292 ? 17.608 -12.618 -22.064 1.00 89.88 292 ASN A CA 1
ATOM 2208 C C . ASN A 1 292 ? 16.137 -12.253 -21.846 1.00 89.88 292 ASN A C 1
ATOM 2210 O O . ASN A 1 292 ? 15.280 -13.129 -21.865 1.00 89.88 292 ASN A O 1
ATOM 2214 N N . ASP A 1 293 ? 15.852 -10.977 -21.599 1.00 88.38 293 ASP A N 1
ATOM 2215 C CA . ASP A 1 293 ? 14.518 -10.399 -21.529 1.00 88.38 293 ASP A CA 1
ATOM 2216 C C . ASP A 1 293 ? 14.605 -8.858 -21.576 1.00 88.38 293 ASP A C 1
ATOM 2218 O O . ASP A 1 293 ? 15.684 -8.251 -21.590 1.00 88.38 293 ASP A O 1
ATOM 2222 N N . PHE A 1 294 ? 13.449 -8.194 -21.574 1.00 88.88 294 PHE A N 1
ATOM 2223 C CA . PHE A 1 294 ? 13.374 -6.735 -21.468 1.00 88.88 294 PHE A CA 1
ATOM 2224 C C . PHE A 1 294 ? 13.809 -6.185 -20.099 1.00 88.88 294 PHE A C 1
ATOM 2226 O O . PHE A 1 294 ? 14.135 -4.996 -19.993 1.00 88.88 294 PHE A O 1
ATOM 2233 N N . SER A 1 295 ? 13.834 -7.012 -19.048 1.00 86.81 295 SER A N 1
ATOM 2234 C CA . SER A 1 295 ? 14.335 -6.618 -17.728 1.00 86.81 295 SER A CA 1
ATOM 2235 C C . SER A 1 295 ? 15.839 -6.364 -17.787 1.00 86.81 295 SER A C 1
ATOM 2237 O O . SER A 1 295 ? 16.304 -5.361 -17.244 1.00 86.81 295 SER A O 1
ATOM 2239 N N . ASP A 1 296 ? 16.593 -7.201 -18.500 1.00 90.62 296 ASP A N 1
ATOM 2240 C CA . ASP A 1 296 ? 18.029 -7.033 -18.738 1.00 90.62 296 ASP A CA 1
ATOM 2241 C C . ASP A 1 296 ? 18.319 -5.722 -19.471 1.00 90.62 296 ASP A C 1
ATOM 2243 O O . ASP A 1 296 ? 19.148 -4.925 -19.018 1.00 90.62 296 ASP A O 1
ATOM 2247 N N . LEU A 1 297 ? 17.572 -5.438 -20.544 1.00 91.88 297 LEU A N 1
ATOM 2248 C CA . LEU A 1 297 ? 17.669 -4.168 -21.265 1.00 91.88 297 LEU A CA 1
ATOM 2249 C C . LEU A 1 297 ? 17.378 -2.9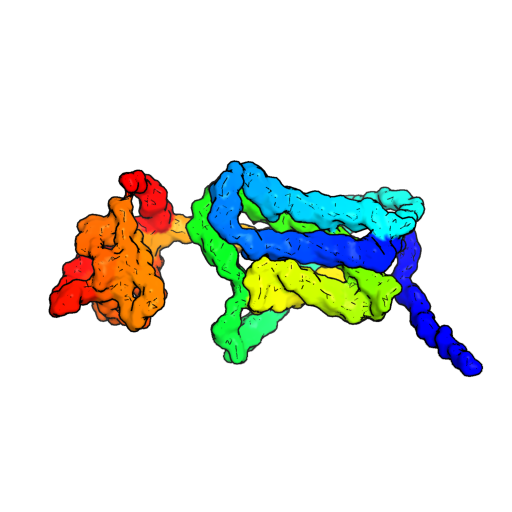79 -20.341 1.00 91.88 297 LEU A C 1
ATOM 2251 O O . LEU A 1 297 ? 18.157 -2.027 -20.265 1.00 91.88 297 LEU A O 1
ATOM 2255 N N . THR A 1 298 ? 16.272 -3.048 -19.602 1.00 89.88 298 THR A N 1
ATOM 2256 C CA . THR A 1 298 ? 15.849 -1.986 -18.683 1.00 89.88 298 THR A CA 1
ATOM 2257 C C . THR A 1 298 ? 16.901 -1.739 -17.602 1.00 89.88 298 THR A C 1
ATOM 2259 O O . THR A 1 298 ? 17.261 -0.590 -17.344 1.00 89.88 298 THR A O 1
ATOM 2262 N N . LYS A 1 299 ? 17.448 -2.797 -16.991 1.00 89.88 299 LYS A N 1
ATOM 2263 C CA . LYS A 1 299 ? 18.531 -2.711 -15.997 1.00 89.88 299 LYS A CA 1
ATOM 2264 C C . LYS A 1 299 ? 19.794 -2.103 -16.599 1.00 89.88 299 LYS A C 1
ATOM 2266 O O . LYS A 1 299 ? 20.411 -1.241 -15.976 1.00 89.88 299 LYS A O 1
ATOM 2271 N N . ALA A 1 300 ? 20.173 -2.519 -17.805 1.00 91.56 300 ALA A N 1
ATOM 2272 C CA . ALA A 1 300 ? 21.361 -2.024 -18.488 1.00 91.56 300 ALA A CA 1
ATOM 2273 C C . ALA A 1 300 ? 21.240 -0.545 -18.887 1.00 91.56 300 ALA A C 1
ATOM 2275 O O . ALA A 1 300 ? 22.229 0.185 -18.819 1.00 91.56 300 ALA A O 1
ATOM 2276 N N . ILE A 1 301 ? 20.053 -0.070 -19.261 1.00 93.12 301 ILE A N 1
ATOM 2277 C CA . ILE A 1 301 ? 19.818 1.358 -19.509 1.00 93.12 301 ILE A CA 1
ATOM 2278 C C . ILE A 1 301 ? 19.843 2.131 -18.182 1.00 93.12 301 ILE A C 1
ATOM 2280 O O . ILE A 1 301 ? 20.568 3.119 -18.062 1.00 93.12 301 ILE A O 1
ATOM 2284 N N . LYS A 1 302 ? 19.119 1.656 -17.158 1.00 90.69 302 LYS A N 1
ATOM 2285 C CA . LYS A 1 302 ? 19.014 2.316 -15.842 1.00 90.69 302 LYS A CA 1
ATOM 2286 C C . LYS A 1 302 ? 20.324 2.346 -15.046 1.00 90.69 302 LYS A C 1
ATOM 2288 O O . LYS A 1 302 ? 20.468 3.193 -14.169 1.00 90.69 302 LYS A O 1
ATOM 2293 N N . SER A 1 303 ? 21.276 1.454 -15.329 1.00 88.44 303 SER A N 1
ATOM 2294 C CA . SER A 1 303 ? 22.572 1.399 -14.632 1.00 88.44 303 SER A CA 1
ATOM 2295 C C . SER A 1 303 ? 23.523 2.548 -14.986 1.00 88.44 303 SER A C 1
ATOM 2297 O O . SER A 1 303 ? 24.555 2.711 -14.335 1.00 88.44 303 SER A O 1
ATOM 2299 N N . HIS A 1 304 ? 23.178 3.362 -15.986 1.00 88.38 304 HIS A N 1
ATOM 2300 C CA . HIS A 1 304 ? 23.963 4.509 -16.429 1.00 88.38 304 HIS A CA 1
ATOM 2301 C C . HIS A 1 304 ? 23.149 5.797 -16.335 1.00 88.38 304 HIS A C 1
ATOM 2303 O O . HIS A 1 304 ? 21.919 5.780 -16.337 1.00 88.38 304 HIS A O 1
ATOM 2309 N N . LYS A 1 305 ? 23.846 6.934 -16.253 1.00 89.31 305 LYS A N 1
ATOM 2310 C CA . LYS A 1 305 ? 23.205 8.253 -16.255 1.00 89.31 305 LYS A CA 1
ATOM 2311 C C . LYS A 1 305 ? 22.615 8.573 -17.637 1.00 89.31 305 LYS A C 1
ATOM 2313 O O . LYS A 1 305 ? 23.204 8.154 -18.638 1.00 89.31 305 LYS A O 1
ATOM 2318 N N . PRO A 1 306 ? 21.536 9.373 -17.695 1.00 92.94 306 PRO A N 1
ATOM 2319 C CA . PRO A 1 306 ? 21.049 9.931 -18.950 1.00 92.94 306 PRO A CA 1
ATOM 2320 C C . PRO A 1 306 ? 22.162 10.657 -19.717 1.00 92.94 306 PRO A C 1
ATOM 2322 O O . PRO A 1 306 ? 23.090 11.206 -19.114 1.00 92.94 306 PRO A O 1
ATOM 2325 N N . GLY A 1 307 ? 22.088 10.637 -21.046 1.00 92.81 307 GLY A N 1
ATOM 2326 C CA . GLY A 1 307 ? 23.081 11.218 -21.950 1.00 92.81 307 GLY A CA 1
ATOM 2327 C C . GLY A 1 307 ? 24.259 10.299 -22.294 1.00 92.81 307 GLY A C 1
ATOM 2328 O O . GLY A 1 307 ? 25.045 10.620 -23.187 1.00 92.81 307 GLY A O 1
ATOM 2329 N N . VAL A 1 308 ? 24.400 9.142 -21.635 1.00 93.31 308 VAL A N 1
ATOM 2330 C CA . VAL A 1 308 ? 25.429 8.151 -21.988 1.00 93.31 308 VAL A CA 1
ATOM 2331 C C . VAL A 1 308 ? 24.941 7.309 -23.159 1.00 93.31 308 VAL A C 1
ATOM 2333 O O . VAL A 1 308 ? 24.036 6.493 -23.010 1.00 93.31 308 VAL A O 1
ATOM 2336 N N . ARG A 1 309 ? 25.573 7.485 -24.321 1.00 94.94 309 ARG A N 1
ATOM 2337 C CA . ARG A 1 309 ? 25.310 6.685 -25.520 1.00 94.94 309 ARG A CA 1
ATOM 2338 C C . ARG A 1 309 ? 25.380 5.184 -25.212 1.00 94.94 309 ARG A C 1
ATOM 2340 O O . ARG A 1 309 ? 26.353 4.720 -24.619 1.00 94.94 309 ARG A O 1
ATOM 2347 N N . ARG A 1 310 ? 24.376 4.444 -25.675 1.00 95.50 310 ARG A N 1
ATOM 2348 C CA . ARG A 1 310 ? 24.316 2.979 -25.665 1.00 95.50 310 ARG A CA 1
ATOM 2349 C C . ARG A 1 310 ? 24.216 2.466 -27.094 1.00 95.50 310 ARG A C 1
ATOM 2351 O O . ARG A 1 310 ? 23.726 3.171 -27.982 1.00 95.50 310 ARG A O 1
ATOM 2358 N N . THR A 1 311 ? 24.684 1.249 -27.309 1.00 97.12 311 THR A N 1
ATOM 2359 C CA . THR A 1 311 ? 24.594 0.583 -28.610 1.00 97.12 311 THR A CA 1
ATOM 2360 C C . THR A 1 311 ? 23.652 -0.600 -28.485 1.00 97.12 311 THR A C 1
ATOM 2362 O O . THR A 1 311 ? 23.846 -1.439 -27.622 1.00 97.12 31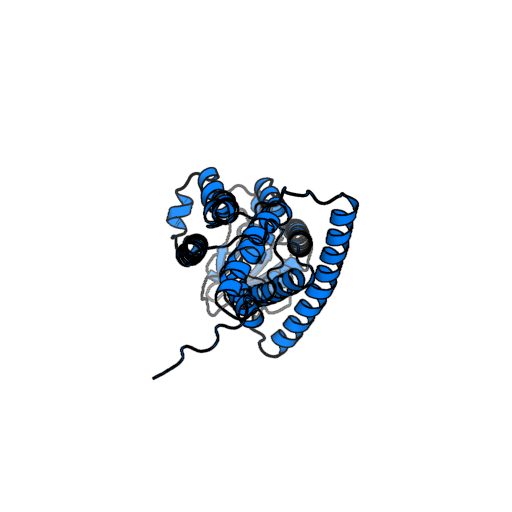1 THR A O 1
ATOM 2365 N N . LEU A 1 312 ? 22.628 -0.691 -29.319 1.00 97.44 312 LEU A N 1
ATOM 2366 C CA . LEU A 1 312 ? 21.730 -1.837 -29.373 1.00 97.44 312 LEU A CA 1
ATOM 2367 C C . LEU A 1 312 ? 22.032 -2.647 -30.625 1.00 97.44 312 LEU A C 1
ATOM 2369 O O . LEU A 1 312 ? 22.135 -2.088 -31.717 1.00 97.44 312 LEU A O 1
ATOM 2373 N N . THR A 1 313 ? 22.144 -3.963 -30.469 1.00 97.50 313 THR A N 1
ATOM 2374 C CA . THR A 1 313 ? 22.128 -4.879 -31.613 1.00 97.50 313 THR A CA 1
ATOM 2375 C C . THR A 1 313 ? 20.711 -5.390 -31.782 1.00 97.50 313 THR A C 1
ATOM 2377 O O . THR A 1 313 ? 20.172 -6.062 -30.896 1.00 97.50 313 THR A O 1
ATOM 2380 N N . VAL A 1 314 ? 20.112 -5.067 -32.918 1.00 97.12 314 VAL A N 1
ATOM 2381 C CA . VAL A 1 314 ? 18.703 -5.305 -33.214 1.00 97.12 314 VAL A CA 1
ATOM 2382 C C . VAL A 1 314 ? 18.596 -6.173 -34.452 1.00 97.12 314 VAL A C 1
ATOM 2384 O O . VAL A 1 314 ? 19.320 -5.971 -35.421 1.00 97.12 314 VAL A O 1
ATOM 2387 N N . ARG A 1 315 ? 17.683 -7.136 -34.432 1.00 96.69 315 ARG A N 1
ATOM 2388 C CA . ARG A 1 315 ? 17.282 -7.882 -35.616 1.00 96.69 315 ARG A CA 1
ATOM 2389 C C . ARG A 1 315 ? 15.984 -7.291 -36.150 1.00 96.69 315 ARG A C 1
ATOM 2391 O O . ARG A 1 315 ? 14.963 -7.335 -35.462 1.00 96.69 315 ARG A O 1
ATOM 2398 N N . ARG A 1 316 ? 16.047 -6.755 -37.365 1.00 96.31 316 ARG A N 1
ATOM 2399 C CA . ARG A 1 316 ? 14.904 -6.245 -38.123 1.00 96.31 316 ARG A CA 1
ATOM 2400 C C . ARG A 1 316 ? 14.734 -7.150 -39.332 1.00 96.31 316 ARG A C 1
ATOM 2402 O O . ARG A 1 316 ? 15.608 -7.202 -40.192 1.00 96.31 316 ARG A O 1
ATOM 2409 N N . ASP A 1 317 ? 13.654 -7.923 -39.339 1.00 91.12 317 ASP A N 1
ATOM 2410 C CA . ASP A 1 317 ? 13.443 -9.018 -40.289 1.00 91.12 317 ASP A CA 1
ATOM 2411 C C . ASP A 1 317 ? 14.618 -10.026 -40.279 1.00 91.12 317 ASP A C 1
ATOM 2413 O O . ASP A 1 317 ? 14.845 -10.707 -39.269 1.00 91.12 317 ASP A O 1
ATOM 2417 N N . GLU A 1 318 ? 15.370 -10.105 -41.381 1.00 91.75 318 GLU A N 1
ATOM 2418 C CA . GLU A 1 318 ? 16.556 -10.959 -41.564 1.00 91.75 318 GLU A CA 1
ATOM 2419 C C . GLU A 1 318 ? 17.882 -10.188 -41.396 1.00 91.75 318 GLU A C 1
ATOM 2421 O O . GLU A 1 318 ? 18.963 -10.775 -41.474 1.00 91.75 318 GLU A O 1
ATOM 2426 N N . GLU A 1 319 ? 17.825 -8.873 -41.168 1.00 95.69 319 GLU A N 1
ATOM 2427 C CA . GLU A 1 319 ? 19.005 -8.019 -41.039 1.00 95.69 319 GLU A CA 1
ATOM 2428 C C . GLU A 1 319 ? 19.365 -7.759 -39.573 1.00 95.69 319 GLU A C 1
ATOM 2430 O O . GLU A 1 319 ? 18.509 -7.520 -38.718 1.00 95.69 319 GLU A O 1
ATOM 2435 N N . THR A 1 320 ? 20.668 -7.754 -39.290 1.00 96.56 320 THR A N 1
ATOM 2436 C CA . THR A 1 320 ? 21.210 -7.315 -38.002 1.00 96.56 320 THR A CA 1
ATOM 2437 C C . THR A 1 320 ? 21.670 -5.869 -38.121 1.00 96.56 320 THR A C 1
ATOM 2439 O O . THR A 1 320 ? 22.614 -5.565 -38.852 1.00 96.56 320 THR A O 1
ATOM 2442 N N . LEU A 1 321 ? 21.025 -4.986 -37.368 1.00 97.38 321 LEU A N 1
ATOM 2443 C CA . LEU A 1 321 ? 21.315 -3.563 -37.293 1.00 97.38 321 LEU A CA 1
ATOM 2444 C C . LEU A 1 321 ? 22.008 -3.233 -35.972 1.00 97.38 321 LEU A C 1
ATOM 2446 O O . LEU A 1 321 ? 21.694 -3.788 -34.919 1.00 97.38 321 LEU A O 1
ATOM 2450 N N . ILE A 1 322 ? 22.943 -2.288 -36.027 1.00 97.12 322 ILE A N 1
ATOM 2451 C CA . ILE A 1 322 ? 23.586 -1.714 -34.846 1.00 97.12 322 ILE A CA 1
ATOM 2452 C C . ILE A 1 322 ? 23.083 -0.282 -34.718 1.00 97.12 322 ILE A C 1
ATOM 2454 O O . ILE A 1 322 ? 23.428 0.577 -35.529 1.00 97.12 322 ILE A O 1
ATOM 2458 N N . ILE A 1 323 ? 22.253 -0.036 -33.709 1.00 97.38 323 ILE A N 1
ATOM 2459 C CA . ILE A 1 323 ? 21.576 1.243 -33.495 1.00 97.38 323 ILE A CA 1
ATOM 2460 C C . ILE A 1 323 ? 22.157 1.910 -32.256 1.00 97.38 323 ILE A C 1
ATOM 2462 O O . ILE A 1 323 ? 22.262 1.300 -31.195 1.00 97.38 323 ILE A O 1
ATOM 2466 N N . SER A 1 324 ? 22.546 3.176 -32.377 1.00 97.00 324 SER A N 1
ATOM 2467 C CA . SER A 1 324 ? 23.049 3.945 -31.245 1.00 97.00 324 SER A CA 1
ATOM 2468 C C . SER A 1 324 ? 21.954 4.840 -30.689 1.00 97.00 324 SER A C 1
ATOM 2470 O O . SER A 1 324 ? 21.397 5.653 -31.417 1.00 97.00 324 SER A O 1
ATOM 2472 N N . VAL A 1 325 ? 21.683 4.710 -29.394 1.00 96.94 325 VAL A N 1
ATOM 2473 C CA . VAL A 1 325 ? 20.643 5.463 -28.692 1.00 96.94 325 VAL A CA 1
ATOM 2474 C C . VAL A 1 325 ? 21.257 6.251 -27.540 1.00 96.94 325 VAL A C 1
ATOM 2476 O O . VAL A 1 325 ? 22.207 5.797 -26.896 1.00 96.94 325 VAL A O 1
ATOM 2479 N N . ILE A 1 326 ? 20.739 7.448 -27.277 1.00 96.62 326 ILE A N 1
ATOM 2480 C CA . ILE A 1 326 ? 21.162 8.288 -26.152 1.00 96.62 326 ILE A CA 1
ATOM 2481 C C . ILE A 1 326 ? 19.987 8.379 -25.174 1.00 96.62 326 ILE A C 1
ATOM 2483 O O . ILE A 1 326 ? 19.078 9.170 -25.404 1.00 96.62 326 ILE A O 1
ATOM 2487 N N . PRO A 1 327 ? 19.967 7.574 -24.096 1.00 95.88 327 PRO A N 1
ATOM 2488 C CA . PRO A 1 327 ? 18.890 7.617 -23.117 1.00 95.88 327 PRO A CA 1
ATOM 2489 C C . PRO A 1 327 ? 18.740 9.003 -22.491 1.00 95.88 327 PRO A C 1
ATOM 2491 O O . PRO A 1 327 ? 19.736 9.662 -22.184 1.00 95.88 327 PRO A O 1
ATOM 2494 N N . VAL A 1 328 ? 17.501 9.399 -22.229 1.00 95.06 328 VAL A N 1
ATOM 2495 C CA . VAL A 1 328 ? 17.142 10.619 -21.489 1.00 95.06 328 VAL A CA 1
ATOM 2496 C C . VAL A 1 328 ? 16.603 10.243 -20.113 1.00 95.06 328 VAL A C 1
ATOM 2498 O O . VAL A 1 328 ? 16.402 9.063 -19.818 1.00 95.06 328 VAL A O 1
ATOM 2501 N N . SER A 1 329 ? 16.393 11.218 -19.234 1.00 93.69 329 SER A N 1
ATOM 2502 C CA . SER A 1 329 ? 15.726 10.952 -17.960 1.00 93.69 329 SER A CA 1
ATOM 2503 C C . SER A 1 329 ? 14.239 10.646 -18.165 1.00 93.69 329 SER A C 1
ATOM 2505 O O . SER A 1 329 ? 13.588 11.181 -19.063 1.00 93.69 329 SER A O 1
ATOM 2507 N N . ALA A 1 330 ? 13.659 9.824 -17.290 1.00 89.62 330 ALA A N 1
ATOM 2508 C CA . ALA A 1 330 ? 12.226 9.523 -17.303 1.00 89.62 330 ALA A CA 1
ATOM 2509 C C . ALA A 1 330 ? 11.347 10.773 -17.135 1.00 89.62 330 ALA A C 1
ATOM 2511 O O . ALA A 1 330 ? 10.180 10.777 -17.528 1.00 89.62 330 ALA A O 1
ATOM 2512 N N . LYS A 1 331 ? 11.882 11.830 -16.519 1.00 89.25 331 LYS A N 1
ATOM 2513 C CA . LYS A 1 331 ? 11.236 13.140 -16.481 1.00 89.25 331 LYS A CA 1
ATOM 2514 C C . LYS A 1 331 ? 11.219 13.797 -17.865 1.00 89.25 331 LYS A C 1
ATOM 2516 O O . LYS A 1 331 ? 10.144 14.163 -18.319 1.00 89.25 331 LYS A O 1
ATOM 2521 N N . GLU A 1 332 ? 12.371 13.909 -18.527 1.00 90.12 332 GLU A N 1
ATOM 2522 C CA . GLU A 1 332 ? 12.479 14.527 -19.860 1.00 90.12 332 GLU A CA 1
ATOM 2523 C C . GLU A 1 332 ? 11.586 13.818 -20.879 1.00 90.12 332 GLU A C 1
ATOM 2525 O O . GLU A 1 332 ? 10.840 14.485 -21.583 1.00 90.12 332 GLU A O 1
ATOM 2530 N N . LEU A 1 333 ? 11.575 12.477 -20.886 1.00 89.19 333 LEU A N 1
ATOM 2531 C CA . LEU A 1 333 ? 10.707 11.693 -21.772 1.00 89.19 333 LEU A CA 1
ATOM 2532 C C . LEU A 1 333 ? 9.216 12.048 -21.598 1.00 89.19 333 LEU A C 1
ATOM 2534 O O . LEU A 1 333 ? 8.469 12.063 -22.568 1.00 89.19 333 LEU A O 1
ATOM 2538 N N . ARG A 1 334 ? 8.772 12.347 -20.370 1.00 85.38 334 ARG A N 1
ATOM 2539 C CA . ARG A 1 334 ? 7.376 12.726 -20.075 1.00 85.38 334 ARG A CA 1
ATOM 2540 C C . ARG A 1 334 ? 7.028 14.158 -20.463 1.00 85.38 334 ARG A C 1
ATOM 2542 O O . ARG A 1 334 ? 5.851 14.466 -20.609 1.00 85.38 334 ARG A O 1
ATOM 2549 N N . GLU A 1 335 ? 8.026 15.028 -20.558 1.00 86.81 335 GLU A N 1
ATOM 2550 C CA . GLU A 1 335 ? 7.858 16.433 -20.938 1.00 86.81 335 GLU A CA 1
ATOM 2551 C C . GLU A 1 335 ? 7.938 16.633 -22.461 1.00 86.81 335 GLU A C 1
ATOM 2553 O O . GLU A 1 335 ? 7.750 17.755 -22.936 1.00 86.81 335 GLU A O 1
ATOM 2558 N N . LEU A 1 336 ? 8.191 15.564 -23.228 1.00 83.50 336 LEU A N 1
ATOM 2559 C CA . LEU A 1 336 ? 8.180 15.611 -24.685 1.00 83.50 336 LEU A CA 1
ATOM 2560 C C . LEU A 1 336 ? 6.783 15.969 -25.221 1.00 83.50 336 LEU A C 1
ATOM 2562 O O . LEU A 1 336 ? 5.775 15.533 -24.655 1.00 83.50 336 LEU A O 1
ATOM 2566 N N . PRO A 1 337 ? 6.705 16.745 -26.318 1.00 75.44 337 PRO A N 1
ATOM 2567 C CA . PRO A 1 337 ? 5.444 16.993 -27.001 1.00 75.44 337 PRO A CA 1
ATOM 2568 C C . PRO A 1 337 ? 4.822 15.661 -27.428 1.00 75.44 337 PRO A C 1
ATOM 2570 O O . PRO A 1 337 ? 5.469 14.874 -28.113 1.00 75.44 337 PRO A O 1
ATOM 2573 N N . GLN A 1 338 ? 3.579 15.412 -27.025 1.00 61.00 338 GLN A N 1
ATOM 2574 C CA . GLN A 1 338 ? 2.791 14.320 -27.590 1.00 61.00 338 GLN A CA 1
ATOM 2575 C C . GLN A 1 338 ? 2.034 14.891 -28.790 1.00 61.00 338 GLN A C 1
ATOM 2577 O O . GLN A 1 338 ? 1.214 15.794 -28.606 1.00 61.00 338 GLN A O 1
ATOM 2582 N N . GLU A 1 339 ? 2.405 14.458 -29.997 1.00 52.44 339 GLU A N 1
ATOM 2583 C CA . GLU A 1 339 ? 1.760 14.876 -31.254 1.00 52.44 339 GLU A CA 1
ATOM 2584 C C . GLU A 1 339 ? 0.393 14.223 -31.473 1.00 52.44 339 GLU A C 1
ATOM 2586 O O . GLU A 1 339 ? 0.223 13.035 -31.106 1.00 52.44 339 GLU A O 1
#

Nearest PDB structures (foldseek):
  7xs0-assembly1_A  TM=8.715E-01  e=1.762E-05  Helicobacter pylori 26695
  3gdu-assembly1_C  TM=7.786E-01  e=2.152E-05  Escherichia coli K-12
  7w23-assembly1_A  TM=7.618E-01  e=2.629E-05  Mycobacterium tuberculosis H37Rv
  7w4s-assembly1_A  TM=7.557E-01  e=4.123E-05  Mycobacterium tuberculosis H37Rv
  7w4r-assembly1_A  TM=7.416E-01  e=1.015E-04  Mycobacterium tuberculosis H37Rv

Foldseek 3Di:
DDDPDDPDDLPDPPAAAQLSFEADPVLLVVLVVLLCVLLCVVVPPVVVLVPDDPVVNCCVNPVVSLCCLQVSQVVRTPDGRPHDHDDDDPVVLVVLLVLLLVLQVVLCVVLVVVVVVVCVVVVPADQCFPVLVVLLQDAPDPVSVVRLVCQLPSVLNSVLCRLQSPQLVNVSSPDPNVVSQQVSLLSQLVSPNRDGNNSVSSSSLSSSLNVVCVVVVDSSSSSSNSSSNSNVSSVVSVVSSVLLQFFWDQAFDADPPDPFQFTQDHAPPGQCVVQVHDGGKGWQDKAPHGDPYVVRVSCVRRVDGFQDKIWTFIDDPNDTDITIGGTHGSNVSVVDDRD